Protein AF-0000000084683430 (afdb_homodimer)

Radius of gyration: 21.97 Å; Cα contacts (8 Å, |Δi|>4): 722; chains: 2; bounding box: 56×80×46 Å

Secondary structure (DSSP, 8-state):
--EEEEEE----SS-HHHHHHHHHHHHHHHTT-EEEEEEGGGS-HHHHHTT-TTSHHHHHHHHHHHH-SEEEEEEE-BTTB--HHHHHHHHHS-TTTTBT-EEEEEEEES-GGGTTHIIIIIHHHHHHT-BSEEPPPEEEEGGGTTTTHHHHHHHHHHHHHHHHHH------------/--EEEEEE----SS-HHHHHHHHHHHHHHHTT-EEEEEEGGGS-HHHHHTT-TTSHHHHHHHHHHHH-SEEEEEEE-BTTB--HHHHHHHHHS-TTTTBT-EEEEEEEES-GGGTTHIIIIIHHHHHHT-BSEEPPPEEEEGGGTTTTHHHHHHHHHHHHHHHHHH------------

Solvent-accessible surface area (backbone atoms only — not comparable to full-atom values): 18636 Å² total; per-residue (Å²): 126,59,32,32,33,36,37,25,18,42,56,51,92,84,36,70,35,47,52,55,46,48,51,45,44,51,54,44,36,75,71,64,36,48,66,46,80,43,57,57,63,77,45,57,39,58,42,40,56,54,48,37,60,84,43,67,66,46,33,48,53,51,49,53,54,64,70,29,46,26,36,36,44,24,18,33,52,43,56,62,21,66,28,16,57,35,38,23,56,56,63,52,44,61,70,55,62,31,54,75,17,34,35,35,46,34,35,26,29,88,51,79,89,43,63,56,23,51,68,57,45,48,42,57,33,50,56,58,14,42,41,64,42,73,44,80,67,48,68,38,46,63,92,40,47,77,79,38,43,65,59,49,50,52,54,44,49,54,42,49,52,52,43,61,71,64,56,68,68,79,68,74,72,68,75,75,82,126,126,59,33,30,34,37,37,25,17,39,55,52,92,84,36,69,35,45,51,55,46,48,52,45,42,51,54,44,37,75,73,64,35,49,66,46,78,43,56,56,64,77,44,57,40,57,42,40,55,53,47,36,60,82,42,67,65,47,33,50,55,51,47,51,56,66,69,29,45,26,36,36,44,24,20,34,52,43,56,62,20,67,29,17,58,36,38,22,55,58,61,52,44,62,70,54,62,31,54,74,15,34,36,35,45,35,36,25,30,88,51,79,90,42,63,56,23,50,68,59,45,47,42,57,32,49,57,58,13,42,41,64,42,73,44,81,67,45,68,38,46,62,92,41,48,78,81,39,44,66,58,49,50,50,54,44,49,55,44,49,52,51,43,62,71,65,54,68,71,78,69,73,74,67,75,76,80,129

pLDDT: mean 94.33, std 11.41, range [41.78, 98.94]

Foldseek 3Di:
DFEEEEEQQDLDPDDPQLVLSVLLQVLLVVVPYHYHYYYLNPADDVCLQVLPCVDPRLVVLQVSLQRGQEYEYTAEQDPLAGDPSSVSNVVSYPQQSQANYEYEYEYEYADPVSQCRCVVHVVVSNVRNPHPYYADYYYDHPVCNVVCSVVSSVSSVVSSVVSVVSDDPPPPPPPPDD/DFEEEEEQQDLDPDDPQLVLSVLLQVLLVVVPYHYHYYYLNPADDVCLQVLPCVDPRLVVLQVSLLRGQEYEYTAEQDPLAGDPSSVSNVVSYPQQSQANYEYEYEYEYADPVSQCRCVPHVVVSNVRNPHPYYADYYYDHPVCNVVCSVVSSVSSVVSSVVSVVSDDPPPPPPPDDD

Structure (mmCIF, N/CA/C/O backbone):
data_AF-0000000084683430-model_v1
#
loop_
_entity.id
_entity.type
_entity.pdbx_description
1 polymer 'NADPH-dependent FMN reductase'
#
loop_
_atom_site.group_PDB
_atom_site.id
_atom_site.type_symbol
_atom_site.label_atom_id
_atom_site.label_alt_id
_atom_site.label_comp_id
_atom_site.label_asym_id
_atom_site.label_entity_id
_atom_site.label_seq_id
_atom_site.pdbx_PDB_ins_code
_atom_site.Cartn_x
_atom_site.Cartn_y
_atom_site.Cartn_z
_atom_site.occupancy
_atom_site.B_iso_or_equiv
_atom_site.auth_seq_id
_atom_site.auth_comp_id
_atom_site.auth_asym_id
_atom_site.auth_atom_id
_atom_site.pdbx_PDB_model_num
ATOM 1 N N . MET A 1 1 ? -2.99 28.812 14.938 1 84.88 1 MET A N 1
ATOM 2 C CA . MET A 1 1 ? -1.852 28.328 14.164 1 84.88 1 MET A CA 1
ATOM 3 C C . MET A 1 1 ? -2.09 26.906 13.688 1 84.88 1 MET A C 1
ATOM 5 O O . MET A 1 1 ? -2.588 26.062 14.445 1 84.88 1 MET A O 1
ATOM 9 N N . PRO A 1 2 ? -1.767 26.594 12.477 1 90.5 2 PRO A N 1
ATOM 10 C CA . PRO A 1 2 ? -2.094 25.266 11.969 1 90.5 2 PRO A CA 1
ATOM 11 C C . PRO A 1 2 ? -1.25 24.172 12.609 1 90.5 2 PRO A C 1
ATOM 13 O O . PRO A 1 2 ? -0.082 24.391 12.938 1 90.5 2 PRO A O 1
ATOM 16 N N . THR A 1 3 ? -1.854 23.109 12.914 1 96.44 3 THR A N 1
ATOM 17 C CA . THR A 1 3 ? -1.175 21.922 13.398 1 96.44 3 THR A CA 1
ATOM 18 C C . THR A 1 3 ? -0.892 20.953 12.258 1 96.44 3 THR A C 1
ATOM 20 O O . THR A 1 3 ? -1.759 20.703 11.414 1 96.44 3 THR A O 1
ATOM 23 N N . ILE A 1 4 ? 0.388 20.516 12.234 1 98.62 4 ILE A N 1
ATOM 24 C CA . ILE A 1 4 ? 0.815 19.641 11.148 1 98.62 4 ILE A CA 1
ATOM 25 C C . ILE A 1 4 ? 1.303 18.312 11.719 1 98.62 4 ILE A C 1
ATOM 27 O O . ILE A 1 4 ? 2.066 18.281 12.688 1 98.62 4 ILE A O 1
ATOM 31 N N . LEU A 1 5 ? 0.768 17.234 11.203 1 98.88 5 LEU A N 1
ATOM 32 C CA . LEU A 1 5 ? 1.276 15.906 11.531 1 98.88 5 LEU A CA 1
ATOM 33 C C . LEU A 1 5 ? 2.209 15.391 10.445 1 98.88 5 LEU A C 1
ATOM 35 O O . LEU A 1 5 ? 1.822 15.32 9.273 1 98.88 5 LEU A O 1
ATOM 39 N N . ALA A 1 6 ? 3.486 15.156 10.805 1 98.94 6 ALA A N 1
ATOM 40 C CA . ALA A 1 6 ? 4.469 14.555 9.906 1 98.94 6 ALA A CA 1
ATOM 41 C C . ALA A 1 6 ? 4.574 13.047 10.133 1 98.94 6 ALA A C 1
ATOM 43 O O . ALA A 1 6 ? 5.059 12.609 11.18 1 98.94 6 ALA A O 1
ATOM 44 N N . VAL A 1 7 ? 4.195 12.273 9.117 1 98.94 7 VAL A N 1
ATOM 45 C CA . VAL A 1 7 ? 4.062 10.828 9.258 1 98.94 7 VAL A CA 1
ATOM 46 C C . VAL A 1 7 ? 5.18 10.133 8.477 1 98.94 7 VAL A C 1
ATOM 48 O O . VAL A 1 7 ? 5.309 10.312 7.266 1 98.94 7 VAL A O 1
ATOM 51 N N . SER A 1 8 ? 5.938 9.336 9.211 1 98.88 8 SER A N 1
ATOM 52 C CA . SER A 1 8 ? 6.969 8.516 8.586 1 98.88 8 SER A CA 1
ATOM 53 C C . SER A 1 8 ? 6.453 7.113 8.297 1 98.88 8 SER A C 1
ATOM 55 O O . SER A 1 8 ? 6.148 6.355 9.219 1 98.88 8 SER A O 1
ATOM 57 N N . GLY A 1 9 ? 6.434 6.723 7.008 1 98.75 9 GLY A N 1
ATOM 58 C CA . GLY A 1 9 ? 5.98 5.406 6.582 1 98.75 9 GLY A CA 1
ATOM 59 C C . GLY A 1 9 ? 7.121 4.434 6.344 1 98.75 9 GLY A C 1
ATOM 60 O O . GLY A 1 9 ? 6.965 3.461 5.605 1 98.75 9 GLY A O 1
ATOM 61 N N . SER A 1 10 ? 8.273 4.707 6.902 1 98.56 10 SER A N 1
ATOM 62 C CA . SER A 1 10 ? 9.414 3.805 6.766 1 98.56 10 SER A CA 1
ATOM 63 C C . SER A 1 10 ? 9.406 2.736 7.855 1 98.56 10 SER A C 1
ATOM 65 O O . SER A 1 10 ? 9.242 3.049 9.039 1 98.56 10 SER A O 1
ATOM 67 N N . PRO A 1 11 ? 9.633 1.488 7.484 1 97.81 11 PRO A N 1
ATOM 68 C CA . PRO A 1 11 ? 9.742 0.426 8.484 1 97.81 11 PRO A CA 1
ATOM 69 C C . PRO A 1 11 ? 11.117 0.375 9.148 1 97.81 11 PRO A C 1
ATOM 71 O O . PRO A 1 11 ? 11.305 -0.331 10.141 1 97.81 11 PRO A O 1
ATOM 74 N N . SER A 1 12 ? 12.039 1.081 8.664 1 96.12 12 SER A N 1
ATOM 75 C CA . SER A 1 12 ? 13.422 0.982 9.125 1 96.12 12 SER A CA 1
ATOM 76 C C . SER A 1 12 ? 13.664 1.88 10.336 1 96.12 12 SER A C 1
ATOM 78 O O . SER A 1 12 ? 13.281 3.049 10.336 1 96.12 12 SER A O 1
ATOM 80 N N . PRO A 1 13 ? 14.359 1.377 11.352 1 93.44 13 PRO A N 1
ATOM 81 C CA . PRO A 1 13 ? 14.703 2.238 12.484 1 93.44 13 PRO A CA 1
ATOM 82 C C . PRO A 1 13 ? 15.742 3.297 12.125 1 93.44 13 PRO A C 1
ATOM 84 O O . PRO A 1 13 ? 15.781 4.367 12.742 1 93.44 13 PRO A O 1
ATOM 87 N N . VAL A 1 14 ? 16.656 2.949 11.242 1 94.81 14 VAL A N 1
ATOM 88 C CA . VAL A 1 14 ? 17.578 3.916 10.664 1 94.81 14 VAL A CA 1
ATOM 89 C C . VAL A 1 14 ? 17.156 4.25 9.234 1 94.81 14 VAL A C 1
ATOM 91 O O . VAL A 1 14 ? 17.453 3.512 8.297 1 94.81 14 VAL A O 1
ATOM 94 N N . SER A 1 15 ? 16.453 5.316 9.141 1 96.75 15 SER A N 1
ATOM 95 C CA . SER A 1 15 ? 15.703 5.559 7.914 1 96.75 15 SER A CA 1
ATOM 96 C C . SER A 1 15 ? 16.031 6.922 7.316 1 96.75 15 SER A C 1
ATOM 98 O O . SER A 1 15 ? 15.914 7.945 7.988 1 96.75 15 SER A O 1
ATOM 100 N N . LEU A 1 16 ? 16.484 6.898 6.055 1 97.81 16 LEU A N 1
ATOM 101 C CA . LEU A 1 16 ? 16.625 8.141 5.301 1 97.81 16 LEU A CA 1
ATOM 102 C C . LEU A 1 16 ? 15.281 8.867 5.203 1 97.81 16 LEU A C 1
ATOM 104 O O . LEU A 1 16 ? 15.234 10.094 5.324 1 97.81 16 LEU A O 1
ATOM 108 N N . THR A 1 17 ? 14.211 8.156 5.012 1 98.5 17 THR A N 1
ATOM 109 C CA . THR A 1 17 ? 12.867 8.727 4.898 1 98.5 17 THR A CA 1
ATOM 110 C C . THR A 1 17 ? 12.5 9.508 6.16 1 98.5 17 THR A C 1
ATOM 112 O O . THR A 1 17 ? 12.008 10.633 6.078 1 98.5 17 THR A O 1
ATOM 115 N N . HIS A 1 18 ? 12.781 8.898 7.277 1 98.44 18 HIS A N 1
ATOM 116 C CA . HIS A 1 18 ? 12.5 9.578 8.539 1 98.44 18 HIS A CA 1
ATOM 117 C C . HIS A 1 18 ? 13.359 10.828 8.695 1 98.44 18 HIS A C 1
ATOM 119 O O . HIS A 1 18 ? 12.883 11.859 9.172 1 98.44 18 HIS A O 1
ATOM 125 N N . ARG A 1 19 ? 14.609 10.758 8.281 1 98.25 19 ARG A N 1
ATOM 126 C CA . ARG A 1 19 ? 15.5 11.906 8.367 1 98.25 19 ARG A CA 1
ATOM 127 C C . ARG A 1 19 ? 15.008 13.047 7.484 1 98.25 19 ARG A C 1
ATOM 129 O O . ARG A 1 19 ? 15.023 14.211 7.891 1 98.25 19 ARG A O 1
ATOM 136 N N . VAL A 1 20 ? 14.594 12.695 6.301 1 98.62 20 VAL A N 1
ATOM 137 C CA . VAL A 1 20 ? 14.078 13.68 5.355 1 98.62 20 VAL A CA 1
ATOM 138 C C . VAL A 1 20 ? 12.812 14.328 5.918 1 98.62 20 VAL A C 1
ATOM 140 O O . VAL A 1 20 ? 12.656 15.547 5.863 1 98.62 20 VAL A O 1
ATOM 143 N N . LEU A 1 21 ? 11.961 13.516 6.492 1 98.75 21 LEU A N 1
ATOM 144 C CA . LEU A 1 21 ? 10.727 14.016 7.105 1 98.75 21 LEU A CA 1
ATOM 145 C C . LEU A 1 21 ? 11.039 14.953 8.266 1 98.75 21 LEU A C 1
ATOM 147 O O . LEU A 1 21 ? 10.391 15.992 8.422 1 98.75 21 LEU A O 1
ATOM 151 N N . THR A 1 22 ? 11.992 14.594 9.086 1 98.38 22 THR A N 1
ATOM 152 C CA . THR A 1 22 ? 12.352 15.391 10.25 1 98.38 22 THR A CA 1
ATOM 153 C C . THR A 1 22 ? 12.891 16.75 9.836 1 98.38 22 THR A C 1
ATOM 155 O O . THR A 1 22 ? 12.594 17.766 10.461 1 98.38 22 THR A O 1
ATOM 158 N N . ARG A 1 23 ? 13.664 16.781 8.781 1 98.44 23 ARG A N 1
ATOM 159 C CA . ARG A 1 23 ? 14.133 18.047 8.25 1 98.44 23 ARG A CA 1
ATOM 160 C C . ARG A 1 23 ? 12.961 18.938 7.824 1 98.44 23 ARG A C 1
ATOM 162 O O . ARG A 1 23 ? 12.922 20.125 8.141 1 98.44 23 ARG A O 1
ATOM 169 N N . ALA A 1 24 ? 12.047 18.359 7.09 1 98.81 24 ALA A N 1
ATOM 170 C CA . ALA A 1 24 ? 10.859 19.094 6.672 1 98.81 24 ALA A CA 1
ATOM 171 C C . ALA A 1 24 ? 10.078 19.594 7.879 1 98.81 24 ALA A C 1
ATOM 173 O O . ALA A 1 24 ? 9.617 20.75 7.902 1 98.81 24 ALA A O 1
ATOM 174 N N . ALA A 1 25 ? 9.922 18.734 8.875 1 98.81 25 ALA A N 1
ATOM 175 C CA . ALA A 1 25 ? 9.203 19.094 10.094 1 98.81 25 ALA A CA 1
ATOM 176 C C . ALA A 1 25 ? 9.883 20.266 10.805 1 98.81 25 ALA A C 1
ATOM 178 O O . ALA A 1 25 ? 9.211 21.188 11.273 1 98.81 25 ALA A O 1
ATOM 179 N N . GLU A 1 26 ? 11.18 20.188 10.867 1 98.31 26 GLU A N 1
ATOM 180 C CA . GLU A 1 26 ? 11.938 21.266 11.492 1 98.31 26 GLU A CA 1
ATOM 181 C C . GLU A 1 26 ? 11.75 22.578 10.75 1 98.31 26 GLU A C 1
ATOM 183 O O . GLU A 1 26 ? 11.594 23.641 11.367 1 98.31 26 GLU A O 1
ATOM 188 N N . ARG A 1 27 ? 11.766 22.5 9.414 1 98.31 27 ARG A N 1
ATOM 189 C CA . ARG A 1 27 ? 11.547 23.688 8.594 1 98.31 27 ARG A CA 1
ATOM 190 C C . ARG A 1 27 ? 10.172 24.281 8.844 1 98.31 27 ARG A C 1
ATOM 192 O O . ARG A 1 27 ? 10.031 25.5 8.969 1 98.31 27 ARG A O 1
ATOM 199 N N . LEU A 1 28 ? 9.164 23.484 8.938 1 98.44 28 LEU A N 1
ATOM 200 C CA . LEU A 1 28 ? 7.797 23.938 9.211 1 98.44 28 LEU A CA 1
ATOM 201 C C . LEU A 1 28 ? 7.703 24.562 10.602 1 98.44 28 LEU A C 1
ATOM 203 O O . LEU A 1 28 ? 7.035 25.578 10.781 1 98.44 28 LEU A O 1
ATOM 207 N N . GLY A 1 29 ? 8.344 23.891 11.531 1 97.81 29 GLY A N 1
ATOM 208 C CA . GLY A 1 29 ? 8.398 24.469 12.867 1 97.81 29 GLY A CA 1
ATOM 209 C C . GLY A 1 29 ? 9.031 25.844 12.898 1 97.81 29 GLY A C 1
ATOM 210 O O . GLY A 1 29 ? 8.547 26.75 13.586 1 97.81 29 GLY A O 1
ATOM 211 N N . ALA A 1 30 ? 10.086 26.016 12.172 1 96.75 30 ALA A N 1
ATOM 212 C CA . ALA A 1 30 ? 10.789 27.297 12.102 1 96.75 30 ALA A CA 1
ATOM 213 C C . ALA A 1 30 ? 9.898 28.391 11.516 1 96.75 30 ALA A C 1
ATOM 215 O O . ALA A 1 30 ? 10.094 29.578 11.781 1 96.75 30 ALA A O 1
ATOM 216 N N . ARG A 1 31 ? 8.898 27.953 10.805 1 94.5 31 ARG A N 1
ATOM 217 C CA . ARG A 1 31 ? 7.945 28.875 10.195 1 94.5 31 ARG A CA 1
ATOM 218 C C . ARG A 1 31 ? 6.801 29.188 11.156 1 94.5 31 ARG A C 1
ATOM 220 O O . ARG A 1 31 ? 5.898 29.969 10.828 1 94.5 31 ARG A O 1
ATOM 227 N N . GLY A 1 32 ? 6.789 28.562 12.289 1 94.38 32 GLY A N 1
ATOM 228 C CA . GLY A 1 32 ? 5.82 28.891 13.32 1 94.38 32 GLY A CA 1
ATOM 229 C C . GLY A 1 32 ? 4.699 27.875 13.445 1 94.38 32 GLY A C 1
ATOM 230 O O . GLY A 1 32 ? 3.768 28.078 14.227 1 94.38 32 GLY A O 1
ATOM 231 N N . HIS A 1 33 ? 4.742 26.797 12.68 1 96.44 33 HIS A N 1
ATOM 232 C CA . HIS A 1 33 ? 3.705 25.781 12.766 1 96.44 33 HIS A CA 1
ATOM 233 C C . HIS A 1 33 ? 3.98 24.812 13.906 1 96.44 33 HIS A C 1
ATOM 235 O O . HIS A 1 33 ? 5.137 24.594 14.281 1 96.44 33 HIS A O 1
ATOM 241 N N . LEU A 1 34 ? 2.939 24.359 14.555 1 97.19 34 LEU A N 1
ATOM 242 C CA . LEU A 1 34 ? 3.055 23.234 15.477 1 97.19 34 LEU A CA 1
ATOM 243 C C . LEU A 1 34 ? 3.135 21.906 14.719 1 97.19 34 LEU A C 1
ATOM 245 O O . LEU A 1 34 ? 2.205 21.547 13.992 1 97.19 34 LEU A O 1
ATOM 249 N N . VAL A 1 35 ? 4.277 21.203 14.898 1 98.62 35 VAL A N 1
ATOM 250 C CA . VAL A 1 35 ? 4.492 19.984 14.117 1 98.62 35 VAL A CA 1
ATOM 251 C C . VAL A 1 35 ? 4.645 18.797 15.055 1 98.62 35 VAL A C 1
ATOM 253 O O . VAL A 1 35 ? 5.422 18.844 16.016 1 98.62 35 VAL A O 1
ATOM 256 N N . ASP A 1 36 ? 3.852 17.797 14.867 1 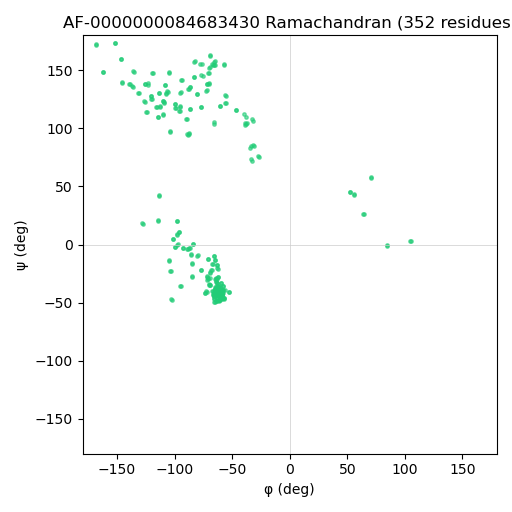98.5 36 ASP A N 1
ATOM 257 C CA . ASP A 1 36 ? 3.943 16.5 15.531 1 98.5 36 ASP A CA 1
ATOM 258 C C . ASP A 1 36 ? 4.477 15.43 14.578 1 98.5 36 ASP A C 1
ATOM 260 O O . ASP A 1 36 ? 4.023 15.328 13.438 1 98.5 36 ASP A O 1
ATOM 264 N N . VAL A 1 37 ? 5.469 14.656 15.031 1 98.69 37 VAL A N 1
ATOM 265 C CA . VAL A 1 37 ? 6.07 13.625 14.18 1 98.69 37 VAL A CA 1
ATOM 266 C C . VAL A 1 37 ? 5.625 12.242 14.656 1 98.69 37 VAL A C 1
ATOM 268 O O . VAL A 1 37 ? 5.695 11.938 15.844 1 98.69 37 VAL A O 1
ATOM 271 N N . LEU A 1 38 ? 5.164 11.453 13.75 1 98.75 38 LEU A N 1
ATOM 272 C CA . LEU A 1 38 ? 4.738 10.078 14.016 1 98.75 38 LEU A CA 1
ATOM 273 C C . LEU A 1 38 ? 5.48 9.102 13.109 1 98.75 38 LEU A C 1
ATOM 275 O O . LEU A 1 38 ? 5.363 9.164 11.883 1 98.75 38 LEU A O 1
ATOM 279 N N . ALA A 1 39 ? 6.27 8.297 13.734 1 98.69 39 ALA A N 1
ATOM 280 C CA . ALA A 1 39 ? 6.801 7.141 13.008 1 98.69 39 ALA A CA 1
ATOM 281 C C . ALA A 1 39 ? 5.844 5.957 13.094 1 98.69 39 ALA A C 1
ATOM 283 O O . ALA A 1 39 ? 5.656 5.375 14.164 1 98.69 39 ALA A O 1
ATOM 284 N N . VAL A 1 40 ? 5.309 5.523 11.961 1 98.62 40 VAL A N 1
ATOM 285 C CA . VAL A 1 40 ? 4.266 4.5 11.945 1 98.62 40 VAL A CA 1
ATOM 286 C C . VAL A 1 40 ? 4.828 3.186 12.477 1 98.62 40 VAL A C 1
ATOM 288 O O . VAL A 1 40 ? 4.109 2.406 13.109 1 98.62 40 VAL A O 1
ATOM 291 N N . ARG A 1 41 ? 6.141 2.996 12.273 1 98 41 ARG A N 1
ATOM 292 C CA . ARG A 1 41 ? 6.785 1.753 12.688 1 98 41 ARG A CA 1
ATOM 293 C C . ARG A 1 41 ? 6.715 1.569 14.195 1 98 41 ARG A C 1
ATOM 295 O O . ARG A 1 41 ? 6.953 0.473 14.711 1 98 41 ARG A O 1
ATOM 302 N N . THR A 1 42 ? 6.434 2.635 14.977 1 98 42 THR A N 1
ATOM 303 C CA . THR A 1 42 ? 6.41 2.564 16.438 1 98 42 THR A CA 1
ATOM 304 C C . THR A 1 42 ? 5.043 2.096 16.922 1 98 42 THR A C 1
ATOM 306 O O . THR A 1 42 ? 4.871 1.825 18.125 1 98 42 THR A O 1
ATOM 309 N N . LEU A 1 43 ? 4.062 1.99 16.078 1 98.31 43 LEU A N 1
ATOM 310 C CA . LEU A 1 43 ? 2.727 1.54 16.469 1 98.31 43 LEU A CA 1
ATOM 311 C C . LEU A 1 43 ? 2.695 0.027 16.641 1 98.31 43 LEU A C 1
ATOM 313 O O . LEU A 1 43 ? 3.508 -0.69 16.062 1 98.31 43 LEU A O 1
ATOM 317 N N . PRO A 1 44 ? 1.729 -0.446 17.469 1 98.06 44 PRO A N 1
ATOM 318 C CA . PRO A 1 44 ? 1.576 -1.899 17.578 1 98.06 44 PRO A CA 1
ATOM 319 C C . PRO A 1 44 ? 1.23 -2.547 16.234 1 98.06 44 PRO A C 1
ATOM 321 O O . PRO A 1 44 ? 0.168 -2.275 15.664 1 98.06 44 PRO A O 1
ATOM 324 N N . ALA A 1 45 ? 2.104 -3.424 15.812 1 98.12 45 ALA A N 1
ATOM 325 C CA . ALA A 1 45 ? 2.088 -3.908 14.43 1 98.12 45 ALA A CA 1
ATOM 326 C C . ALA A 1 45 ? 0.816 -4.703 14.148 1 98.12 45 ALA A C 1
ATOM 328 O O . ALA A 1 45 ? 0.156 -4.484 13.125 1 98.12 45 ALA A O 1
ATOM 329 N N . ALA A 1 46 ? 0.486 -5.66 15.031 1 97.5 46 ALA A N 1
ATOM 330 C CA . ALA A 1 46 ? -0.67 -6.523 14.805 1 97.5 46 ALA A CA 1
ATOM 331 C C . ALA A 1 46 ? -1.96 -5.711 14.75 1 97.5 46 ALA A C 1
ATOM 333 O O . ALA A 1 46 ? -2.791 -5.906 13.859 1 97.5 46 ALA A O 1
ATOM 334 N N . GLU A 1 47 ? -2.076 -4.777 15.664 1 97.81 47 GLU A N 1
ATOM 335 C CA . GLU A 1 47 ? -3.27 -3.939 15.734 1 97.81 47 GLU A CA 1
ATOM 336 C C . GLU A 1 47 ? -3.344 -2.98 14.547 1 97.81 47 GLU A C 1
ATOM 338 O O . GLU A 1 47 ? -4.43 -2.697 14.039 1 97.81 47 GLU A O 1
ATOM 343 N N . LEU A 1 48 ? -2.211 -2.521 14.117 1 98.19 48 LEU A N 1
ATOM 344 C CA . LEU A 1 48 ? -2.156 -1.653 12.945 1 98.19 48 LEU A CA 1
ATOM 345 C C . LEU A 1 48 ? -2.643 -2.387 11.695 1 98.19 48 LEU A C 1
ATOM 347 O O . LEU A 1 48 ? -3.527 -1.9 10.992 1 98.19 48 LEU A O 1
ATOM 351 N N . LEU A 1 49 ? -2.148 -3.592 11.453 1 97.38 49 LEU A N 1
ATOM 352 C CA . LEU A 1 49 ? -2.475 -4.352 10.258 1 97.38 49 LEU A CA 1
ATOM 353 C C . LEU A 1 49 ? -3.928 -4.812 10.281 1 97.38 49 LEU A C 1
ATOM 355 O O . LEU A 1 49 ? -4.562 -4.945 9.234 1 97.38 49 LEU A O 1
ATOM 359 N N . ALA A 1 50 ? -4.461 -4.914 11.477 1 94.88 50 ALA A N 1
ATOM 360 C CA . ALA A 1 50 ? -5.852 -5.344 11.625 1 94.88 50 ALA A CA 1
ATOM 361 C C . ALA A 1 50 ? -6.793 -4.141 11.664 1 94.88 50 ALA A C 1
ATOM 363 O O . ALA A 1 50 ? -8.016 -4.305 11.766 1 94.88 50 ALA A O 1
ATOM 364 N N . ALA A 1 51 ? -6.207 -2.961 11.617 1 93 51 ALA A N 1
ATOM 365 C CA . ALA A 1 51 ? -6.965 -1.72 11.766 1 93 51 ALA A CA 1
ATOM 366 C C . ALA A 1 51 ? -7.824 -1.748 13.023 1 93 51 ALA A C 1
ATOM 368 O O . ALA A 1 51 ? -9.008 -1.416 12.977 1 93 51 ALA A O 1
ATOM 369 N N . ASP A 1 52 ? -7.234 -2.18 14.102 1 94.19 52 ASP A N 1
ATOM 370 C CA . ASP A 1 52 ? -7.93 -2.301 15.375 1 94.19 52 ASP A CA 1
ATOM 371 C C . ASP A 1 52 ? -7.855 -0.997 16.172 1 94.19 52 ASP A C 1
ATOM 373 O O . ASP A 1 52 ? -6.953 -0.817 17 1 94.19 52 ASP A O 1
ATOM 377 N N . THR A 1 53 ? -8.859 -0.187 16.031 1 93.06 53 THR A N 1
ATOM 378 C CA . THR A 1 53 ? -8.852 1.128 16.656 1 93.06 53 THR A CA 1
ATOM 379 C C . THR A 1 53 ? -9.312 1.034 18.109 1 93.06 53 THR A C 1
ATOM 381 O O . THR A 1 53 ? -9.414 2.049 18.812 1 93.06 53 THR A O 1
ATOM 384 N N . SER A 1 54 ? -9.617 -0.119 18.562 1 94.94 54 SER A N 1
ATOM 385 C CA . SER A 1 54 ? -9.914 -0.286 19.984 1 94.94 54 SER A CA 1
ATOM 386 C C . SER A 1 54 ? -8.633 -0.298 20.812 1 94.94 54 SER A C 1
ATOM 388 O O . SER A 1 54 ? -8.68 -0.056 22.031 1 94.94 54 SER A O 1
ATOM 390 N N . HIS A 1 55 ? -7.547 -0.594 20.234 1 97.06 55 HIS A N 1
ATOM 391 C CA . HIS A 1 55 ? -6.266 -0.537 20.922 1 97.06 55 HIS A CA 1
ATOM 392 C C . HIS A 1 55 ? -5.828 0.905 21.156 1 97.06 55 HIS A C 1
ATOM 394 O O . HIS A 1 55 ? -5.84 1.719 20.219 1 97.06 55 HIS A O 1
ATOM 400 N N . PRO A 1 56 ? -5.391 1.308 22.328 1 97.12 56 PRO A N 1
ATOM 401 C CA . PRO A 1 56 ? -5.102 2.703 22.656 1 97.12 56 PRO A CA 1
ATOM 402 C C . PRO A 1 56 ? -4.016 3.311 21.781 1 97.12 56 PRO A C 1
ATOM 404 O O . PRO A 1 56 ? -4.105 4.48 21.391 1 97.12 56 PRO A O 1
ATOM 407 N N . GLY A 1 57 ? -2.928 2.549 21.484 1 97.25 57 GLY A N 1
ATOM 408 C CA . GLY A 1 57 ? -1.856 3.059 20.641 1 97.25 57 GLY A CA 1
ATOM 409 C C . GLY A 1 57 ? -2.311 3.4 19.234 1 97.25 57 GLY A C 1
ATOM 410 O O . GLY A 1 57 ? -1.932 4.438 18.688 1 97.25 57 GLY A O 1
ATOM 411 N N . VAL A 1 58 ? -3.094 2.582 18.641 1 97.44 58 VAL A N 1
ATOM 412 C CA . VAL A 1 58 ? -3.611 2.787 17.297 1 97.44 58 VAL A CA 1
ATOM 413 C C . VAL A 1 58 ? -4.668 3.889 17.297 1 97.44 58 VAL A C 1
ATOM 415 O O . VAL A 1 58 ? -4.684 4.75 16.422 1 97.44 58 VAL A O 1
ATOM 418 N N . ALA A 1 59 ? -5.469 3.863 18.312 1 97.62 59 ALA A N 1
ATOM 419 C CA . ALA A 1 59 ? -6.48 4.906 18.484 1 97.62 59 ALA A CA 1
ATOM 420 C C . ALA A 1 59 ? -5.832 6.281 18.609 1 97.62 59 ALA A C 1
ATOM 422 O O . ALA A 1 59 ? -6.301 7.254 18.016 1 97.62 59 ALA A O 1
ATOM 423 N N . ALA A 1 60 ? -4.781 6.359 19.375 1 98 60 ALA A N 1
ATOM 424 C CA . ALA A 1 60 ? -4.066 7.621 19.562 1 98 60 ALA A CA 1
ATOM 425 C C . ALA A 1 60 ? -3.48 8.117 18.25 1 98 60 ALA A C 1
ATOM 427 O O . ALA A 1 60 ? -3.52 9.32 17.953 1 98 60 ALA A O 1
ATOM 428 N N . ALA A 1 61 ? -2.945 7.207 17.5 1 98.25 61 ALA A N 1
ATOM 429 C CA . ALA A 1 61 ? -2.377 7.57 16.203 1 98.25 61 ALA A CA 1
ATOM 430 C C . ALA A 1 61 ? -3.455 8.109 15.266 1 98.25 61 ALA A C 1
ATOM 432 O O . ALA A 1 61 ? -3.227 9.078 14.539 1 98.25 61 ALA A O 1
ATOM 433 N N . ALA A 1 62 ? -4.613 7.473 15.273 1 98.12 62 ALA A N 1
ATOM 434 C CA . ALA A 1 62 ? -5.738 7.941 14.461 1 98.12 62 ALA A CA 1
ATOM 435 C C . ALA A 1 62 ? -6.215 9.312 14.93 1 98.12 62 ALA A C 1
ATOM 437 O O . ALA A 1 62 ? -6.559 10.172 14.109 1 98.12 62 ALA A O 1
ATOM 438 N N . ARG A 1 63 ? -6.219 9.547 16.188 1 97.94 63 ARG A N 1
ATOM 439 C CA . ARG A 1 63 ? -6.645 10.828 16.766 1 97.94 63 ARG A CA 1
ATOM 440 C C . ARG A 1 63 ? -5.684 11.945 16.375 1 97.94 63 ARG A C 1
ATOM 442 O O . ARG A 1 63 ? -6.113 13.047 16.031 1 97.94 63 ARG A O 1
ATOM 449 N N . ARG A 1 64 ? -4.395 11.641 16.438 1 98.12 64 ARG A N 1
ATOM 450 C CA . ARG A 1 64 ? -3.404 12.625 16.031 1 98.12 64 ARG A CA 1
ATOM 451 C C . ARG A 1 64 ? -3.637 13.062 14.578 1 98.12 64 ARG A C 1
ATOM 453 O O . ARG A 1 64 ? -3.521 14.25 14.258 1 98.12 64 ARG A O 1
ATOM 460 N N . PHE A 1 65 ? -3.988 12.141 13.758 1 98.69 65 PHE A N 1
ATOM 461 C CA . PHE A 1 65 ? -4.281 12.445 12.359 1 98.69 65 PHE A CA 1
ATOM 462 C C . PHE A 1 65 ? -5.52 13.328 12.242 1 98.69 65 PHE A C 1
ATOM 464 O O . PHE A 1 65 ? -5.52 14.312 11.508 1 98.69 65 PHE A O 1
ATOM 471 N N . ALA A 1 66 ? -6.523 12.992 12.984 1 98.06 66 ALA A N 1
ATOM 472 C CA . ALA A 1 66 ? -7.793 13.719 12.938 1 98.06 66 ALA A CA 1
ATOM 473 C C . ALA A 1 66 ? -7.613 15.164 13.391 1 98.06 66 ALA A C 1
ATOM 475 O O . ALA A 1 66 ? -8.242 16.078 12.852 1 98.06 66 ALA A O 1
ATOM 476 N N . GLU A 1 67 ? -6.746 15.391 14.289 1 97.06 67 GLU A N 1
ATOM 477 C CA . GLU A 1 67 ? -6.598 16.703 14.93 1 97.06 67 GLU A CA 1
ATOM 478 C C . GLU A 1 67 ? -5.707 17.625 14.102 1 97.06 67 GLU A C 1
ATOM 480 O O . GLU A 1 67 ? -5.695 18.828 14.32 1 97.06 67 GLU A O 1
ATOM 485 N N . ALA A 1 68 ? -4.965 17.062 13.195 1 98.06 68 ALA A N 1
ATOM 486 C CA . ALA A 1 68 ? -4.047 17.859 12.383 1 98.06 68 ALA A CA 1
ATOM 487 C C . ALA A 1 68 ? -4.797 18.641 11.312 1 98.06 68 ALA A C 1
ATOM 489 O O . ALA A 1 68 ? -5.789 18.156 10.766 1 98.06 68 ALA A O 1
ATOM 490 N N . ASP A 1 69 ? -4.316 19.859 11 1 97.25 69 ASP A N 1
ATOM 491 C CA . ASP A 1 69 ? -4.863 20.672 9.922 1 97.25 69 ASP A CA 1
ATOM 492 C C . ASP A 1 69 ? -4.23 20.297 8.578 1 97.25 69 ASP A C 1
ATOM 494 O O . ASP A 1 69 ? -4.812 20.547 7.523 1 97.25 69 ASP A O 1
ATOM 498 N N . ALA A 1 70 ? -3.045 19.812 8.641 1 98.69 70 ALA A N 1
ATOM 499 C CA . ALA A 1 70 ? -2.271 19.391 7.477 1 98.69 70 ALA A CA 1
ATOM 500 C C . ALA A 1 70 ? -1.374 18.203 7.824 1 98.69 70 ALA A C 1
ATOM 502 O O . ALA A 1 70 ? -1.104 17.938 9 1 98.69 70 ALA A O 1
ATOM 503 N N . VAL A 1 71 ? -0.985 17.5 6.738 1 98.88 71 VAL A N 1
ATOM 504 C CA . VAL A 1 71 ? -0.154 16.328 7.004 1 98.88 71 VAL A CA 1
ATOM 505 C C . VAL A 1 71 ? 0.961 16.234 5.965 1 98.88 71 VAL A C 1
ATOM 507 O O . VAL A 1 71 ? 0.758 16.578 4.797 1 98.88 71 VAL A O 1
ATOM 510 N N . VAL A 1 72 ? 2.164 15.898 6.422 1 98.94 72 VAL A N 1
ATOM 511 C CA . VAL A 1 72 ? 3.264 15.445 5.574 1 98.94 72 VAL A CA 1
ATOM 512 C C . VAL A 1 72 ? 3.361 13.922 5.629 1 98.94 72 VAL A C 1
ATOM 514 O O . VAL A 1 72 ? 3.465 13.336 6.707 1 98.94 72 VAL A O 1
ATOM 517 N N . LEU A 1 73 ? 3.236 13.281 4.488 1 98.94 73 LEU A N 1
ATOM 518 C CA . LEU A 1 73 ? 3.334 11.828 4.402 1 98.94 73 LEU A CA 1
ATOM 519 C C . LEU A 1 73 ? 4.617 11.414 3.691 1 98.94 73 LEU A C 1
ATOM 521 O O . LEU A 1 73 ? 4.773 11.656 2.492 1 98.94 73 LEU A O 1
AT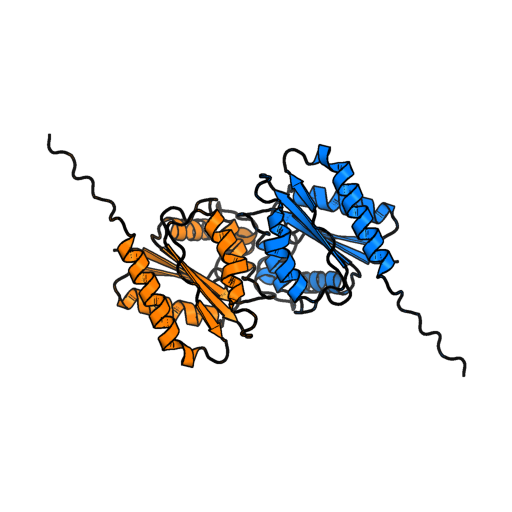OM 525 N N . ALA A 1 74 ? 5.516 10.812 4.441 1 98.94 74 ALA A N 1
ATOM 526 C CA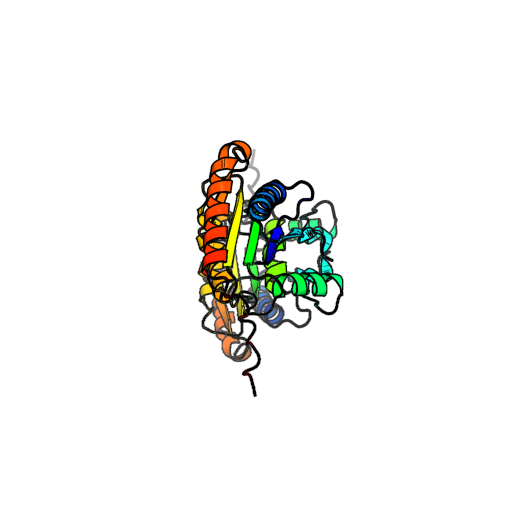 . ALA A 1 74 ? 6.801 10.398 3.881 1 98.94 74 ALA A CA 1
ATOM 527 C C . ALA A 1 74 ? 6.883 8.883 3.746 1 98.94 74 ALA A C 1
ATOM 529 O O . ALA A 1 74 ? 6.473 8.148 4.652 1 98.94 74 ALA A O 1
ATOM 530 N N . THR A 1 75 ? 7.402 8.422 2.643 1 98.88 75 THR A N 1
ATOM 531 C CA . THR A 1 75 ? 7.508 6.992 2.381 1 98.88 75 THR A CA 1
ATOM 532 C C . THR A 1 75 ? 8.773 6.676 1.592 1 98.88 75 THR A C 1
ATOM 534 O O . THR A 1 75 ? 9.172 7.441 0.707 1 98.88 75 THR A O 1
ATOM 537 N N . PRO A 1 76 ? 9.461 5.562 1.956 1 98.38 76 PRO A N 1
ATOM 538 C CA . PRO A 1 76 ? 10.383 5.031 0.95 1 98.38 76 PRO A CA 1
ATOM 539 C C . PRO A 1 76 ? 9.664 4.477 -0.277 1 98.38 76 PRO A C 1
ATOM 541 O O . PRO A 1 76 ? 8.477 4.156 -0.206 1 98.38 76 PRO A O 1
ATOM 544 N N . VAL A 1 77 ? 10.383 4.473 -1.405 1 98.25 77 VAL A N 1
ATOM 545 C CA . VAL A 1 77 ? 9.852 3.799 -2.582 1 98.25 77 VAL A CA 1
ATOM 546 C C . VAL A 1 77 ? 10.289 2.336 -2.586 1 98.25 77 VAL A C 1
ATOM 548 O O . VAL A 1 77 ? 11.484 2.043 -2.717 1 98.25 77 VAL A O 1
ATOM 551 N N . TYR A 1 78 ? 9.383 1.426 -2.334 1 97.25 78 TYR A N 1
ATOM 552 C CA . TYR A 1 78 ? 9.555 -0.019 -2.432 1 97.25 78 TYR A CA 1
ATOM 553 C C . TYR A 1 78 ? 8.758 -0.585 -3.602 1 97.25 78 TYR A C 1
ATOM 555 O O . TYR A 1 78 ? 7.551 -0.37 -3.697 1 97.25 78 TYR A O 1
ATOM 563 N N . LYS A 1 79 ? 9.492 -1.27 -4.492 1 97 79 LYS A N 1
ATOM 564 C CA . LYS A 1 79 ? 8.844 -1.848 -5.664 1 97 79 LYS A CA 1
ATOM 565 C C . LYS A 1 79 ? 8.086 -0.784 -6.457 1 97 79 LYS A C 1
ATOM 567 O O . LYS A 1 79 ? 6.922 -0.972 -6.805 1 97 79 LYS A O 1
ATOM 572 N N . ALA A 1 80 ? 8.719 0.344 -6.617 1 96.94 80 ALA A N 1
ATOM 573 C CA . ALA A 1 80 ? 8.211 1.449 -7.426 1 96.94 80 ALA A CA 1
ATOM 574 C C . ALA A 1 80 ? 6.914 2.004 -6.836 1 96.94 80 ALA A C 1
ATOM 576 O O . ALA A 1 80 ? 6.109 2.607 -7.551 1 96.94 80 ALA A O 1
ATOM 577 N N . GLY A 1 81 ? 6.711 1.868 -5.562 1 97.81 81 GLY A N 1
ATOM 578 C CA . GLY A 1 81 ? 5.504 2.352 -4.906 1 97.81 81 GLY A CA 1
ATOM 579 C C . GLY A 1 81 ? 5.727 2.719 -3.451 1 97.81 81 GLY A C 1
ATOM 580 O O . GLY A 1 81 ? 6.809 2.498 -2.906 1 97.81 81 GLY A O 1
ATOM 581 N N . TYR A 1 82 ? 4.664 3.311 -2.844 1 98.56 82 TYR A N 1
ATOM 582 C CA . TYR A 1 82 ? 4.707 3.641 -1.423 1 98.56 82 TYR A CA 1
ATOM 583 C C . TYR A 1 82 ? 4.781 2.379 -0.572 1 98.56 82 TYR A C 1
ATOM 585 O O . TYR A 1 82 ? 4.445 1.288 -1.037 1 98.56 82 TYR A O 1
ATOM 593 N N . SER A 1 83 ? 5.285 2.555 0.635 1 98.62 83 SER A N 1
ATOM 594 C CA . SER A 1 83 ? 5.492 1.406 1.509 1 98.62 83 SER A CA 1
ATOM 595 C C . SER A 1 83 ? 4.168 0.827 1.989 1 98.62 83 SER A C 1
ATOM 597 O O . SER A 1 83 ? 3.193 1.561 2.172 1 98.62 83 SER A O 1
ATOM 599 N N . GLY A 1 84 ? 4.18 -0.469 2.176 1 98.62 84 GLY A N 1
ATOM 600 C CA . GLY A 1 84 ? 3.037 -1.124 2.795 1 98.62 84 GLY A CA 1
ATOM 601 C C . GLY A 1 84 ? 2.715 -0.583 4.176 1 98.62 84 GLY A C 1
ATOM 602 O O . GLY A 1 84 ? 1.546 -0.488 4.551 1 98.62 84 GLY A O 1
ATOM 603 N N . LEU A 1 85 ? 3.723 -0.224 4.918 1 98.69 85 LEU A N 1
ATOM 604 C CA . LEU A 1 85 ? 3.531 0.309 6.262 1 98.69 85 LEU A CA 1
ATOM 605 C C . LEU A 1 85 ? 2.719 1.6 6.223 1 98.69 85 LEU A C 1
ATOM 607 O O . LEU A 1 85 ? 1.766 1.76 6.988 1 98.69 85 LEU A O 1
ATOM 611 N N . LEU A 1 86 ? 3.115 2.506 5.316 1 98.81 86 LEU A N 1
ATOM 612 C CA . LEU A 1 86 ? 2.35 3.744 5.207 1 98.81 86 LEU A CA 1
ATOM 613 C C . LEU A 1 86 ? 0.897 3.453 4.844 1 98.81 86 LEU A C 1
ATOM 615 O O . LEU A 1 86 ? -0.021 4.016 5.445 1 98.81 86 LEU A O 1
ATOM 619 N N . LYS A 1 87 ? 0.739 2.562 3.854 1 98.75 87 LYS A N 1
ATOM 620 C CA . LYS A 1 87 ? -0.614 2.258 3.398 1 98.75 87 LYS A CA 1
ATOM 621 C C . LYS A 1 87 ? -1.43 1.594 4.504 1 98.75 87 LYS A C 1
ATOM 623 O O . LYS A 1 87 ? -2.637 1.818 4.613 1 98.75 87 LYS A O 1
ATOM 628 N N . ALA A 1 88 ? -0.825 0.74 5.32 1 98.56 88 ALA A N 1
ATOM 629 C CA . ALA A 1 88 ? -1.523 0.125 6.445 1 98.56 88 ALA A CA 1
ATOM 630 C C . ALA A 1 88 ? -2.061 1.185 7.402 1 98.56 88 ALA A C 1
ATOM 632 O O . ALA A 1 88 ? -3.16 1.042 7.941 1 98.56 88 ALA A O 1
ATOM 633 N N . TYR A 1 89 ? -1.284 2.227 7.613 1 98.81 89 TYR A N 1
ATOM 634 C CA . TYR A 1 89 ? -1.729 3.332 8.453 1 98.81 89 TYR A CA 1
ATOM 635 C C . TYR A 1 89 ? -2.912 4.059 7.824 1 98.81 89 TYR A C 1
ATOM 637 O O . TYR A 1 89 ? -3.902 4.348 8.5 1 98.81 89 TYR A O 1
ATOM 645 N N . LEU A 1 90 ? -2.816 4.355 6.539 1 98.69 90 LEU A N 1
ATOM 646 C CA . LEU A 1 90 ? -3.906 5.031 5.844 1 98.69 90 LEU A CA 1
ATOM 647 C C . LEU A 1 90 ? -5.164 4.172 5.84 1 98.69 90 LEU A C 1
ATOM 649 O O . LEU A 1 90 ? -6.277 4.695 5.945 1 98.69 90 LEU A O 1
ATOM 653 N N . ASP A 1 91 ? -5.008 2.854 5.73 1 98.06 91 ASP A N 1
ATOM 654 C CA . ASP A 1 91 ? -6.141 1.93 5.707 1 98.06 91 ASP A CA 1
ATOM 655 C C . ASP A 1 91 ? -6.926 1.992 7.016 1 98.06 91 ASP A C 1
ATOM 657 O O . ASP A 1 91 ? -8.133 1.746 7.031 1 98.06 91 ASP A O 1
ATOM 661 N N . LEU A 1 92 ? -6.262 2.33 8.078 1 96.38 92 LEU A N 1
ATOM 662 C CA . LEU A 1 92 ? -6.844 2.391 9.414 1 96.38 92 LEU A CA 1
ATOM 663 C C . LEU A 1 92 ? -7.789 3.582 9.539 1 96.38 92 LEU A C 1
ATOM 665 O O . LEU A 1 92 ? -8.703 3.568 10.367 1 96.38 92 LEU A O 1
ATOM 669 N N . LEU A 1 93 ? -7.582 4.609 8.805 1 98 93 LEU A N 1
ATOM 670 C CA . LEU A 1 93 ? -8.242 5.898 8.984 1 98 93 LEU A CA 1
ATOM 671 C C . LEU A 1 93 ? -9.625 5.898 8.336 1 98 93 LEU A C 1
ATOM 673 O O . LEU A 1 93 ? -9.891 5.094 7.438 1 98 93 LEU A O 1
ATOM 677 N N . PRO A 1 94 ? -10.516 6.789 8.781 1 97.38 94 PRO A N 1
ATOM 678 C CA . PRO A 1 94 ? -11.805 6.934 8.094 1 97.38 94 PRO A CA 1
ATOM 679 C C . PRO A 1 94 ? -11.648 7.281 6.613 1 97.38 94 PRO A C 1
ATOM 681 O O . PRO A 1 94 ? -10.641 7.871 6.219 1 97.38 94 PRO A O 1
ATOM 684 N N . GLN A 1 95 ? -12.586 6.961 5.824 1 97.12 95 GLN A N 1
ATOM 685 C CA . GLN A 1 95 ? -12.547 7.109 4.371 1 97.12 95 GLN A CA 1
ATOM 686 C C . GLN A 1 95 ? -12.164 8.531 3.971 1 97.12 95 GLN A C 1
ATOM 688 O O . GLN A 1 95 ? -11.375 8.727 3.047 1 97.12 95 GLN A O 1
ATOM 693 N N . PHE A 1 96 ? -12.719 9.539 4.691 1 98.38 96 PHE A N 1
ATOM 694 C CA . PHE A 1 96 ? -12.477 10.922 4.305 1 98.38 96 PHE A CA 1
ATOM 695 C C . PHE A 1 96 ? -11.656 11.641 5.363 1 98.38 96 PHE A C 1
ATOM 697 O O . PHE A 1 96 ? -11.945 12.789 5.711 1 98.38 96 PHE A O 1
ATOM 704 N N . ALA A 1 97 ? -10.625 10.945 5.871 1 98.62 97 ALA A N 1
ATOM 705 C CA . ALA A 1 97 ? -9.797 11.453 6.957 1 98.62 97 ALA A CA 1
ATOM 706 C C . ALA A 1 97 ? -9.016 12.688 6.52 1 98.62 97 ALA A C 1
ATOM 708 O O . ALA A 1 97 ? -8.5 13.43 7.355 1 98.62 97 ALA A O 1
ATOM 709 N N . LEU A 1 98 ? -8.938 12.992 5.203 1 98.75 98 LEU A N 1
ATOM 710 C CA . LEU A 1 98 ? -8.141 14.117 4.723 1 98.75 98 LEU A CA 1
ATOM 711 C C . LEU A 1 98 ? -9.031 15.32 4.406 1 98.75 98 LEU A C 1
ATOM 713 O O . LEU A 1 98 ? -8.547 16.344 3.926 1 98.75 98 LEU A O 1
ATOM 717 N N . ASP A 1 99 ? -10.328 15.156 4.707 1 98.19 99 ASP A N 1
ATOM 718 C CA . ASP A 1 99 ? -11.25 16.266 4.445 1 98.19 99 ASP A CA 1
ATOM 719 C C . ASP A 1 99 ? -10.797 17.531 5.156 1 98.19 99 ASP A C 1
ATOM 721 O O . ASP A 1 99 ? -10.57 17.531 6.367 1 98.19 99 ASP A O 1
ATOM 725 N N . GLY A 1 100 ? -10.586 18.562 4.391 1 96.69 100 GLY A N 1
ATOM 726 C CA . GLY A 1 100 ? -10.188 19.859 4.922 1 96.69 100 GLY A CA 1
ATOM 727 C C . GLY A 1 100 ? -8.688 19.969 5.141 1 96.69 100 GLY A C 1
ATOM 728 O O . GLY A 1 100 ? -8.188 21.047 5.5 1 96.69 100 GLY A O 1
ATOM 729 N N . LYS A 1 101 ? -7.961 18.906 4.844 1 98.12 101 LYS A N 1
ATOM 730 C CA . LYS A 1 101 ? -6.535 18.922 5.16 1 98.12 101 LYS A CA 1
ATOM 731 C C . LYS A 1 101 ? -5.695 19.125 3.902 1 98.12 101 LYS A C 1
ATOM 733 O O . LYS A 1 101 ? -6.07 18.688 2.818 1 98.12 101 LYS A O 1
ATOM 738 N N . VAL A 1 102 ? -4.57 19.797 4.082 1 98.5 102 VAL A N 1
ATOM 739 C CA . VAL A 1 102 ? -3.543 19.891 3.047 1 98.5 102 VAL A CA 1
ATOM 740 C C . VAL A 1 102 ? -2.5 18.797 3.248 1 98.5 102 VAL A C 1
ATOM 742 O O . VAL A 1 102 ? -2.127 18.484 4.383 1 98.5 102 VAL A O 1
ATOM 745 N N . VAL A 1 103 ? -2.039 18.234 2.129 1 98.88 103 VAL A N 1
ATOM 746 C CA . VAL A 1 103 ? -1.122 17.094 2.23 1 98.88 103 VAL A CA 1
ATOM 747 C C . VAL A 1 103 ? 0.15 17.391 1.438 1 98.88 103 VAL A C 1
ATOM 749 O O . VAL A 1 103 ? 0.088 17.906 0.323 1 98.88 103 VAL A O 1
ATOM 752 N N . LEU A 1 104 ? 1.296 17.047 1.996 1 98.88 104 LEU A N 1
ATOM 753 C CA . LEU A 1 104 ? 2.564 17 1.277 1 98.88 104 LEU A CA 1
ATOM 754 C C . LEU A 1 104 ? 3.084 15.57 1.188 1 98.88 104 LEU A C 1
ATOM 756 O O . LEU A 1 104 ? 3.514 14.992 2.191 1 98.88 104 LEU A O 1
ATOM 760 N N . PRO A 1 105 ? 3.053 14.992 -0.011 1 98.88 105 PRO A N 1
ATOM 761 C CA . PRO A 1 105 ? 3.701 13.688 -0.185 1 98.88 105 PRO A CA 1
ATOM 762 C C . PRO A 1 105 ? 5.211 13.797 -0.371 1 98.88 105 PRO A C 1
ATOM 764 O O . PRO A 1 105 ? 5.68 14.625 -1.16 1 98.88 105 PRO A O 1
ATOM 767 N N . LEU A 1 106 ? 5.969 13.023 0.408 1 98.69 106 LEU A N 1
ATOM 768 C CA . LEU A 1 106 ? 7.422 12.93 0.323 1 98.69 106 LEU A CA 1
ATOM 769 C C . LEU A 1 106 ? 7.863 11.492 0.1 1 98.69 106 LEU A C 1
ATOM 771 O O . LEU A 1 106 ? 7.312 10.57 0.707 1 98.69 106 LEU A O 1
ATOM 775 N N . ALA A 1 107 ? 8.828 11.32 -0.789 1 98.62 107 ALA A N 1
ATOM 776 C CA . ALA A 1 107 ? 9.359 9.977 -0.989 1 98.62 107 ALA A CA 1
ATOM 777 C C . ALA A 1 107 ? 10.883 9.992 -1.051 1 98.62 107 ALA A C 1
ATOM 779 O O . ALA A 1 107 ? 11.484 11.008 -1.405 1 98.62 107 ALA A O 1
ATOM 780 N N . THR A 1 108 ? 11.438 8.922 -0.597 1 98.25 108 THR A N 1
ATOM 781 C CA . THR A 1 108 ? 12.852 8.633 -0.809 1 98.25 108 THR A CA 1
ATOM 782 C C . THR A 1 108 ? 13.031 7.344 -1.598 1 98.25 108 THR A C 1
ATOM 784 O O . THR A 1 108 ? 12.195 6.438 -1.518 1 98.25 108 THR A O 1
ATOM 787 N N . GLY A 1 109 ? 14.055 7.289 -2.387 1 96.94 109 GLY A N 1
ATOM 788 C CA . GLY A 1 109 ? 14.336 6.086 -3.158 1 96.94 109 GLY A CA 1
ATOM 789 C C . GLY A 1 109 ? 15.711 6.094 -3.793 1 96.94 109 GLY A C 1
ATOM 790 O O . GLY A 1 109 ? 16.406 7.109 -3.762 1 96.94 109 GLY A O 1
ATOM 791 N N . GLY A 1 110 ? 16.062 4.98 -4.348 1 94.5 110 GLY A N 1
ATOM 792 C CA . GLY A 1 110 ? 17.406 4.82 -4.871 1 94.5 110 GLY A CA 1
ATOM 793 C C . GLY A 1 110 ? 17.5 5.02 -6.371 1 94.5 110 GLY A C 1
ATOM 794 O O . GLY A 1 110 ? 18.578 4.934 -6.957 1 94.5 110 GLY A O 1
ATOM 795 N N . SER A 1 111 ? 16.375 5.266 -7.012 1 94 111 SER A N 1
ATOM 796 C CA . SER A 1 111 ? 16.375 5.406 -8.461 1 94 111 SER A CA 1
ATOM 797 C C . SER A 1 111 ? 15.5 6.578 -8.906 1 94 111 SER A C 1
ATOM 799 O O . SER A 1 111 ? 14.359 6.715 -8.453 1 94 111 SER A O 1
ATOM 801 N N . LEU A 1 112 ? 16 7.379 -9.859 1 91.25 112 LEU A N 1
ATOM 802 C CA . LEU A 1 112 ? 15.242 8.5 -10.422 1 91.25 112 LEU A CA 1
ATOM 803 C C . LEU A 1 112 ? 14.109 7.996 -11.305 1 91.25 112 LEU A C 1
ATOM 805 O O . LEU A 1 112 ? 13.195 8.758 -11.633 1 91.25 112 LEU A O 1
ATOM 809 N N . ALA A 1 113 ? 14.156 6.73 -11.609 1 91 113 ALA A N 1
ATOM 810 C CA . ALA A 1 113 ? 13.078 6.145 -12.406 1 91 113 ALA A CA 1
ATOM 811 C C . ALA A 1 113 ? 11.758 6.148 -11.641 1 91 113 ALA A C 1
ATOM 813 O O . ALA A 1 113 ? 10.695 5.965 -12.234 1 91 113 ALA A O 1
ATOM 814 N N . HIS A 1 114 ? 11.844 6.461 -10.383 1 92.56 114 HIS A N 1
ATOM 815 C CA . HIS A 1 114 ? 10.656 6.324 -9.547 1 92.56 114 HIS A CA 1
ATOM 816 C C . HIS A 1 114 ? 10.18 7.684 -9.047 1 92.56 114 HIS A C 1
ATOM 818 O O . HIS A 1 114 ? 9.391 7.762 -8.102 1 92.56 114 HIS A O 1
ATOM 824 N N . VAL A 1 115 ? 10.562 8.766 -9.727 1 92.19 115 VAL A N 1
ATOM 825 C CA . VAL A 1 115 ? 10.258 10.117 -9.273 1 92.19 115 VAL A CA 1
ATOM 826 C C . VAL A 1 115 ? 8.742 10.328 -9.266 1 92.19 115 VAL A C 1
ATOM 828 O O . VAL A 1 115 ? 8.211 11.031 -8.406 1 92.19 115 VAL A O 1
ATOM 831 N N . LEU A 1 116 ? 8.023 9.617 -10.148 1 92.75 116 LEU A N 1
ATOM 832 C CA . LEU A 1 116 ? 6.594 9.844 -10.281 1 92.75 116 LEU A CA 1
ATOM 833 C C . LEU A 1 116 ? 5.797 8.812 -9.492 1 92.75 116 LEU A C 1
ATOM 835 O O . LEU A 1 116 ? 4.57 8.75 -9.602 1 92.75 116 LEU A O 1
ATOM 839 N N . ALA A 1 117 ? 6.469 8.008 -8.68 1 93.38 117 ALA A N 1
ATOM 840 C CA . ALA A 1 117 ? 5.809 6.945 -7.922 1 93.38 117 ALA A CA 1
ATOM 841 C C . ALA A 1 117 ? 4.742 7.52 -6.988 1 93.38 117 ALA A C 1
ATOM 843 O O . ALA A 1 117 ? 3.689 6.91 -6.793 1 93.38 117 ALA A O 1
ATOM 844 N N . LEU A 1 118 ? 4.945 8.688 -6.473 1 95.94 118 LEU A N 1
ATOM 845 C CA . LEU A 1 118 ? 3.965 9.312 -5.594 1 95.94 118 LEU A CA 1
ATOM 846 C C . LEU A 1 118 ? 2.762 9.805 -6.387 1 95.94 118 LEU A C 1
ATOM 848 O O . LEU A 1 118 ? 1.615 9.602 -5.977 1 95.94 118 LEU A O 1
ATOM 852 N N . ASP A 1 119 ? 2.984 10.383 -7.508 1 95.38 119 ASP A N 1
ATOM 853 C CA . ASP A 1 119 ? 1.923 11.008 -8.289 1 95.38 119 ASP A CA 1
ATOM 854 C C . ASP A 1 119 ? 1 9.961 -8.906 1 95.38 119 ASP A C 1
ATOM 856 O O . ASP A 1 119 ? -0.215 10.164 -8.977 1 95.38 119 ASP A O 1
ATOM 860 N N . TYR A 1 120 ? 1.579 8.852 -9.164 1 93.56 120 TYR A N 1
ATOM 861 C CA . TYR A 1 120 ? 0.769 7.848 -9.844 1 93.56 120 TYR A CA 1
ATOM 862 C C . TYR A 1 120 ? 0.329 6.758 -8.867 1 93.56 120 TYR A C 1
ATOM 864 O O . TYR A 1 120 ? -0.667 6.07 -9.102 1 93.56 120 TYR A O 1
ATOM 872 N N . GLY A 1 121 ? 1.045 6.652 -7.863 1 96.12 121 GLY A N 1
ATOM 873 C CA . GLY A 1 121 ? 0.752 5.574 -6.93 1 96.12 121 GLY A CA 1
ATOM 874 C C . GLY A 1 121 ? 0.025 6.051 -5.684 1 96.12 121 GLY A C 1
ATOM 875 O O . GLY A 1 121 ? -1.043 5.531 -5.348 1 96.12 121 GLY A O 1
ATOM 876 N N . LEU A 1 122 ? 0.489 7.086 -5.109 1 98.06 122 LEU A N 1
ATOM 877 C CA . LEU A 1 122 ? -0.022 7.5 -3.807 1 98.06 122 LEU A CA 1
ATOM 878 C C . LEU A 1 122 ? -1.12 8.547 -3.961 1 98.06 122 LEU A C 1
ATOM 880 O O . LEU A 1 122 ? -2.121 8.516 -3.24 1 98.06 122 LEU A O 1
ATOM 884 N N . ARG A 1 123 ? -1.032 9.43 -4.906 1 98.06 123 ARG A N 1
ATOM 885 C CA . ARG A 1 123 ? -1.947 10.562 -5.047 1 98.06 123 ARG A CA 1
ATOM 886 C C . ARG A 1 123 ? -3.383 10.078 -5.234 1 98.06 123 ARG A C 1
ATOM 888 O O . ARG A 1 123 ? -4.305 10.594 -4.594 1 98.06 123 ARG A O 1
ATOM 895 N N . PRO A 1 124 ? -3.633 9.023 -6.039 1 96.94 124 PRO A N 1
ATOM 896 C CA . PRO A 1 124 ? -5.02 8.562 -6.164 1 96.94 124 PRO A CA 1
ATOM 897 C C . PRO A 1 124 ? -5.602 8.078 -4.84 1 96.94 124 PRO A C 1
ATOM 899 O O . PRO A 1 124 ? -6.785 8.289 -4.566 1 96.94 124 PRO A O 1
ATOM 902 N N . VAL A 1 125 ? -4.82 7.453 -4.027 1 98.38 125 VAL A N 1
ATOM 903 C CA . VAL A 1 125 ? -5.262 7.027 -2.703 1 98.38 125 VAL A CA 1
ATOM 904 C C . VAL A 1 125 ? -5.641 8.25 -1.867 1 98.38 125 VAL A C 1
ATOM 906 O O . VAL A 1 125 ? -6.73 8.297 -1.293 1 98.38 125 VAL A O 1
ATOM 909 N N . LEU A 1 126 ? -4.746 9.258 -1.872 1 98.75 126 LEU A N 1
ATOM 910 C CA . LEU A 1 126 ? -4.988 10.461 -1.09 1 98.75 126 LEU A CA 1
ATOM 911 C C . LEU A 1 126 ? -6.242 11.188 -1.578 1 98.75 126 LEU A C 1
ATOM 913 O O . LEU A 1 126 ? -7.051 11.648 -0.771 1 98.75 126 LEU A O 1
ATOM 917 N N . MET A 1 127 ? -6.398 11.234 -2.893 1 98 127 MET A N 1
ATOM 918 C CA . MET A 1 127 ? -7.551 11.93 -3.463 1 98 127 MET A CA 1
ATOM 919 C C . MET A 1 127 ? -8.852 11.242 -3.068 1 98 127 MET A C 1
ATOM 921 O O . MET A 1 127 ? -9.875 11.906 -2.879 1 98 127 MET A O 1
ATOM 925 N N . SER A 1 128 ? -8.797 9.945 -2.918 1 97.62 128 SER A N 1
ATOM 926 C CA . SER A 1 128 ? -9.992 9.211 -2.51 1 97.62 128 SER A CA 1
ATOM 927 C C . SER A 1 128 ? -10.398 9.57 -1.085 1 97.62 128 SER A C 1
ATOM 929 O O . SER A 1 128 ? -11.539 9.328 -0.68 1 97.62 128 SER A O 1
ATOM 931 N N . MET A 1 129 ? -9.516 10.18 -0.302 1 98.5 129 MET A N 1
ATOM 932 C CA . MET A 1 129 ? -9.766 10.516 1.098 1 98.5 129 MET A CA 1
ATOM 933 C C . MET A 1 129 ? -10.203 11.969 1.24 1 98.5 129 MET A C 1
ATOM 935 O O . MET A 1 129 ? -10.328 12.477 2.355 1 98.5 129 MET A O 1
ATOM 939 N N . LYS A 1 130 ? -10.289 12.688 0.133 1 98.38 130 LYS A N 1
ATOM 940 C CA . LYS A 1 130 ? -10.922 13.992 -0.04 1 98.38 130 LYS A CA 1
ATOM 941 C C . LYS A 1 130 ? -10.117 15.086 0.655 1 98.38 130 LYS A C 1
ATOM 943 O O . LYS A 1 130 ? -10.664 15.867 1.437 1 98.38 130 LYS A O 1
ATOM 948 N N . PRO A 1 131 ? -8.906 15.266 0.317 1 98.62 131 PRO A N 1
ATOM 949 C CA . PRO A 1 131 ? -8.109 16.359 0.869 1 98.62 131 PRO A CA 1
ATOM 950 C C . PRO A 1 131 ? -8.562 17.734 0.354 1 98.62 131 PRO A C 1
ATOM 952 O O . PRO A 1 131 ? -9.203 17.812 -0.698 1 98.62 131 PRO A O 1
ATOM 955 N N . ALA A 1 132 ? -8.336 18.75 1.165 1 98.12 132 ALA A N 1
ATOM 956 C CA . ALA A 1 132 ? -8.539 20.094 0.657 1 98.12 132 ALA A CA 1
ATOM 957 C C . ALA A 1 132 ? -7.586 20.406 -0.495 1 98.12 132 ALA A C 1
ATOM 959 O O . ALA A 1 132 ? -7.969 21.047 -1.47 1 98.12 132 ALA A O 1
ATOM 960 N N . ALA A 1 133 ? -6.371 19.953 -0.388 1 98.5 133 ALA A N 1
ATOM 961 C CA . ALA A 1 133 ? -5.348 20.109 -1.416 1 98.5 133 ALA A CA 1
ATOM 962 C C . ALA A 1 133 ? -4.199 19.125 -1.206 1 98.5 133 ALA A C 1
ATOM 964 O O . ALA A 1 133 ? -3.902 18.734 -0.072 1 98.5 133 ALA A O 1
ATOM 965 N N . VAL A 1 134 ? -3.619 18.719 -2.311 1 98.56 134 VAL A N 1
ATOM 966 C CA . VAL A 1 134 ? -2.377 17.953 -2.283 1 98.56 134 VAL A CA 1
ATOM 967 C C . VAL A 1 134 ? -1.261 18.766 -2.945 1 98.56 134 VAL A C 1
ATOM 969 O O . VAL A 1 134 ? -1.345 19.094 -4.129 1 98.56 134 VAL A O 1
ATOM 972 N N . ALA A 1 135 ? -0.274 19.047 -2.15 1 98.38 135 ALA A N 1
ATOM 973 C CA . ALA A 1 135 ? 0.869 19.797 -2.674 1 98.38 135 ALA A CA 1
ATOM 974 C C . ALA A 1 135 ? 1.67 18.938 -3.658 1 98.38 135 ALA A C 1
ATOM 976 O O . ALA A 1 135 ? 1.503 17.719 -3.717 1 98.38 135 ALA A O 1
ATOM 977 N N . GLU A 1 136 ? 2.498 19.609 -4.453 1 97.56 136 GLU A N 1
ATOM 978 C CA . GLU A 1 136 ? 3.408 18.891 -5.336 1 97.56 136 GLU A CA 1
ATOM 979 C C . GLU A 1 136 ? 4.293 17.922 -4.551 1 97.56 136 GLU A C 1
ATOM 981 O O . GLU A 1 136 ? 4.91 18.312 -3.557 1 97.56 136 GLU A O 1
ATOM 986 N N . SER A 1 137 ? 4.297 16.719 -5.012 1 97.88 137 SER A N 1
ATOM 987 C CA . SER A 1 137 ? 5.117 15.711 -4.348 1 97.88 137 SER A CA 1
ATOM 988 C C . SER A 1 137 ? 6.602 16.031 -4.484 1 97.88 137 SER A C 1
ATOM 990 O O . SER A 1 137 ? 7.008 16.75 -5.398 1 97.88 137 SER A O 1
ATOM 992 N N . PHE A 1 138 ? 7.367 15.562 -3.566 1 98.25 138 PHE A N 1
ATOM 993 C CA . PHE A 1 138 ? 8.805 15.773 -3.613 1 98.25 138 PHE A CA 1
ATOM 994 C C . PHE A 1 138 ? 9.547 14.461 -3.387 1 98.25 138 PHE A C 1
ATOM 996 O O . PHE A 1 138 ? 9.227 13.711 -2.461 1 98.25 138 PHE A O 1
ATOM 1003 N N . PHE A 1 139 ? 10.484 14.195 -4.266 1 98.44 139 PHE A N 1
ATOM 1004 C CA . PHE A 1 139 ? 11.281 12.977 -4.238 1 98.44 139 PHE A CA 1
ATOM 1005 C C . PHE A 1 139 ? 12.734 13.281 -3.926 1 98.44 139 PHE A C 1
ATOM 1007 O O . PHE A 1 139 ? 13.336 14.156 -4.547 1 98.44 139 PHE A O 1
ATOM 1014 N N . VAL A 1 140 ? 13.258 12.523 -2.939 1 98.19 140 VAL A N 1
ATOM 1015 C CA . VAL A 1 140 ? 14.664 12.656 -2.57 1 98.19 140 VAL A CA 1
ATOM 1016 C C . VAL A 1 140 ? 15.414 11.383 -2.945 1 98.19 140 VAL A C 1
ATOM 1018 O O . VAL A 1 140 ? 15.102 10.297 -2.441 1 98.19 140 VAL A O 1
ATOM 1021 N N . HIS A 1 141 ? 16.375 11.602 -3.811 1 97.31 141 HIS A N 1
ATOM 1022 C CA . HIS A 1 141 ? 17.25 10.477 -4.145 1 97.31 141 HIS A CA 1
ATOM 1023 C C . HIS A 1 141 ? 18.172 10.141 -2.986 1 97.31 141 HIS A C 1
ATOM 1025 O O . HIS A 1 141 ? 18.797 11.031 -2.402 1 97.31 141 HIS A O 1
ATOM 1031 N N . ALA A 1 142 ? 18.344 8.844 -2.727 1 95.56 142 ALA A N 1
ATOM 1032 C CA . ALA A 1 142 ? 19.047 8.367 -1.54 1 95.56 142 ALA A CA 1
ATOM 1033 C C . ALA A 1 142 ? 20.484 8.859 -1.522 1 95.56 142 ALA A C 1
ATOM 1035 O O . ALA A 1 142 ? 21.016 9.211 -0.465 1 95.56 142 ALA A O 1
ATOM 1036 N N . GLU A 1 143 ? 21.141 8.953 -2.607 1 94.94 143 GLU A N 1
ATOM 1037 C CA . GLU A 1 143 ? 22.547 9.32 -2.684 1 94.94 143 GLU A CA 1
ATOM 1038 C C . GLU A 1 143 ? 22.734 10.836 -2.748 1 94.94 143 GLU A C 1
ATOM 1040 O O . GLU A 1 143 ? 23.859 11.336 -2.721 1 94.94 143 GLU A O 1
ATOM 1045 N N . ARG A 1 144 ? 21.625 11.555 -2.779 1 94.5 144 ARG A N 1
ATOM 1046 C CA . ARG A 1 144 ? 21.734 12.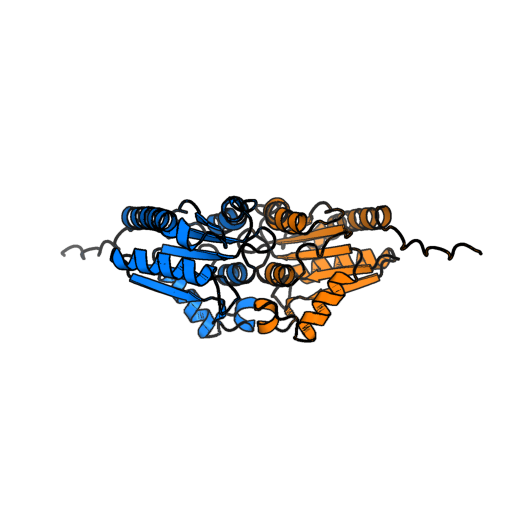992 -2.955 1 94.5 144 ARG A CA 1
ATOM 1047 C C . ARG A 1 144 ? 20.953 13.734 -1.875 1 94.5 144 ARG A C 1
ATOM 1049 O O . ARG A 1 144 ? 20.578 14.898 -2.059 1 94.5 144 ARG A O 1
ATOM 1056 N N . ALA A 1 145 ? 20.641 13.109 -0.836 1 95.31 145 ALA A N 1
ATOM 1057 C CA . ALA A 1 145 ? 19.766 13.672 0.189 1 95.31 145 ALA A CA 1
ATOM 1058 C C . ALA A 1 145 ? 20.328 14.977 0.734 1 95.31 145 ALA A C 1
ATOM 1060 O O . ALA A 1 145 ? 19.594 15.961 0.876 1 95.31 145 ALA A O 1
ATOM 1061 N N . GLU A 1 146 ? 21.609 15.016 1.043 1 93.5 146 GLU A N 1
ATOM 1062 C CA . GLU A 1 146 ? 22.219 16.234 1.575 1 93.5 146 GLU A CA 1
ATOM 1063 C C . GLU A 1 146 ? 22.203 17.344 0.541 1 93.5 146 GLU A C 1
ATOM 1065 O O . GLU A 1 146 ? 21.906 18.5 0.865 1 93.5 146 GLU A O 1
ATOM 1070 N N . ALA A 1 147 ? 22.5 17 -0.662 1 95.5 147 ALA A N 1
ATOM 1071 C CA . ALA A 1 147 ? 22.562 17.969 -1.745 1 95.5 147 ALA A CA 1
ATOM 1072 C C . ALA A 1 147 ? 21.188 18.531 -2.08 1 95.5 147 ALA A C 1
ATOM 1074 O O . ALA A 1 147 ? 21.062 19.641 -2.607 1 95.5 147 ALA A O 1
ATOM 1075 N N . MET A 1 148 ? 20.156 17.797 -1.711 1 94.75 148 MET A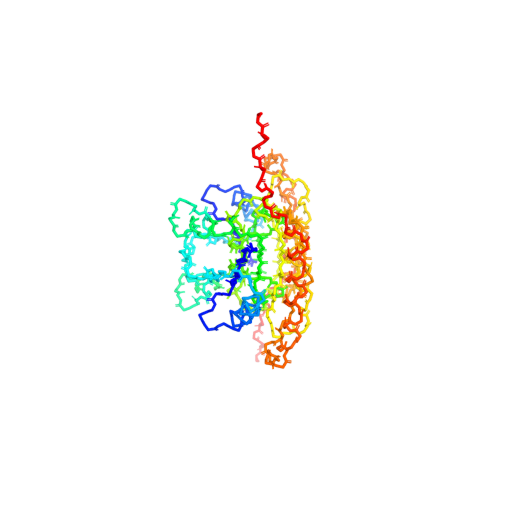 N 1
ATOM 1076 C CA . MET A 1 148 ? 18.797 18.188 -2.078 1 94.75 148 MET A CA 1
ATOM 1077 C C . MET A 1 148 ? 18.125 18.953 -0.942 1 94.75 148 MET A C 1
ATOM 1079 O O . MET A 1 148 ? 16.938 19.25 -1.003 1 94.75 148 MET A O 1
ATOM 1083 N N . GLY A 1 149 ? 18.922 19.312 0.022 1 96.31 149 GLY A N 1
ATOM 1084 C CA . GLY A 1 149 ? 18.391 19.984 1.195 1 96.31 149 GLY A CA 1
ATOM 1085 C C . GLY A 1 149 ? 17.641 21.266 0.862 1 96.31 149 GLY A C 1
ATOM 1086 O O . GLY A 1 149 ? 16.516 21.469 1.321 1 96.31 149 GLY A O 1
ATOM 1087 N N . ASP A 1 150 ? 18.188 22.078 0.043 1 96.69 150 ASP A N 1
ATOM 1088 C CA . ASP A 1 150 ? 17.578 23.359 -0.318 1 96.69 150 ASP A CA 1
ATOM 1089 C C . ASP A 1 150 ? 16.297 23.141 -1.112 1 96.69 150 ASP A C 1
ATOM 1091 O O . ASP A 1 150 ? 15.312 23.875 -0.931 1 96.69 150 ASP A O 1
ATOM 1095 N N . LEU A 1 151 ? 16.344 22.188 -1.977 1 97.62 151 LEU A N 1
ATOM 1096 C CA . LEU A 1 151 ? 15.148 21.891 -2.76 1 97.62 151 LEU A CA 1
ATOM 1097 C C . LEU A 1 151 ? 14.023 21.375 -1.86 1 97.62 151 LEU A C 1
ATOM 1099 O O . LEU A 1 151 ? 12.867 21.75 -2.045 1 97.62 151 LEU A O 1
ATOM 1103 N N . LEU A 1 152 ? 14.375 20.547 -0.926 1 98.19 152 LEU A N 1
ATOM 1104 C CA . LEU A 1 152 ? 13.398 20.078 0.045 1 98.19 152 LEU A CA 1
ATOM 1105 C C . LEU A 1 152 ? 12.836 21.234 0.86 1 98.19 152 LEU A C 1
ATOM 1107 O O . LEU A 1 152 ? 11.625 21.297 1.087 1 98.19 152 LEU A O 1
ATOM 1111 N N . ASP A 1 153 ? 13.703 22.109 1.281 1 98.25 153 ASP A N 1
ATOM 1112 C CA . ASP A 1 153 ? 13.25 23.281 2.033 1 98.25 153 ASP A CA 1
ATOM 1113 C C . ASP A 1 153 ? 12.258 24.109 1.22 1 98.25 153 ASP A C 1
ATOM 1115 O O . ASP A 1 153 ? 11.242 24.562 1.745 1 98.25 153 ASP A O 1
ATOM 1119 N N . SER A 1 154 ? 12.578 24.281 -0.023 1 98.25 154 SER A N 1
ATOM 1120 C CA . SER A 1 154 ? 11.695 25.047 -0.902 1 98.25 154 SER A CA 1
ATOM 1121 C C . SER A 1 154 ? 10.336 24.359 -1.052 1 98.25 154 SER A C 1
ATOM 1123 O O . SER A 1 154 ? 9.297 25.031 -0.993 1 98.25 154 SER A O 1
ATOM 1125 N N . ALA A 1 155 ? 10.344 23.062 -1.265 1 98.25 155 ALA A N 1
ATOM 1126 C CA . ALA A 1 155 ? 9.102 22.312 -1.356 1 98.25 155 ALA A CA 1
ATOM 1127 C C . ALA A 1 155 ? 8.289 22.422 -0.068 1 98.25 155 ALA A C 1
ATOM 1129 O O . ALA A 1 155 ? 7.066 22.578 -0.106 1 98.25 155 ALA A O 1
ATOM 1130 N N . THR A 1 156 ? 8.961 22.359 1.034 1 98.69 156 THR A N 1
ATOM 1131 C CA . THR A 1 156 ? 8.336 22.469 2.346 1 98.69 156 THR A CA 1
ATOM 1132 C C . THR A 1 156 ? 7.711 23.844 2.537 1 98.69 156 THR A C 1
ATOM 1134 O O . THR A 1 156 ? 6.602 23.969 3.059 1 98.69 156 THR A O 1
ATOM 1137 N N . ASP A 1 157 ? 8.398 24.875 2.092 1 98.44 157 ASP A N 1
ATOM 1138 C CA . ASP A 1 157 ? 7.883 26.234 2.184 1 98.44 157 ASP A CA 1
ATOM 1139 C C . ASP A 1 157 ? 6.617 26.406 1.347 1 98.44 157 ASP A C 1
ATOM 1141 O O . ASP A 1 157 ? 5.66 27.047 1.781 1 98.44 157 ASP A O 1
ATOM 1145 N N . ARG A 1 158 ? 6.617 25.844 0.176 1 98.25 158 ARG A N 1
ATOM 1146 C CA . ARG A 1 158 ? 5.434 25.906 -0.674 1 98.25 158 ARG A CA 1
ATOM 1147 C C . ARG A 1 158 ? 4.246 25.219 -0.019 1 98.25 158 ARG A C 1
ATOM 1149 O O . ARG A 1 158 ? 3.117 25.703 -0.086 1 98.25 158 ARG A O 1
ATOM 1156 N N . PHE A 1 159 ? 4.512 24.109 0.547 1 98.62 159 PHE A N 1
ATOM 1157 C CA . PHE A 1 159 ? 3.484 23.406 1.307 1 98.62 159 PHE A CA 1
ATOM 1158 C C . PHE A 1 159 ? 2.961 24.266 2.443 1 98.62 159 PHE A C 1
ATOM 1160 O O . PHE A 1 159 ? 1.748 24.375 2.637 1 98.62 159 PHE A O 1
ATOM 1167 N N . ALA A 1 160 ? 3.84 24.891 3.201 1 97.88 160 ALA A N 1
ATOM 1168 C CA . ALA A 1 160 ? 3.447 25.75 4.312 1 97.88 160 ALA A CA 1
ATOM 1169 C C . ALA A 1 160 ? 2.572 26.906 3.83 1 97.88 160 ALA A C 1
ATOM 1171 O O . ALA A 1 160 ? 1.576 27.25 4.473 1 97.88 160 ALA A O 1
ATOM 1172 N N . GLU A 1 161 ? 2.963 27.484 2.76 1 96.94 161 GLU A N 1
ATOM 1173 C CA . GLU A 1 161 ? 2.188 28.578 2.189 1 96.94 161 GLU A CA 1
ATOM 1174 C C . GLU A 1 161 ? 0.776 28.125 1.823 1 96.94 161 GLU A C 1
ATOM 1176 O O . GLU A 1 161 ? -0.19 28.859 2.029 1 96.94 161 GLU A O 1
ATOM 1181 N N . LEU A 1 162 ? 0.701 26.938 1.277 1 97.44 162 LEU A N 1
ATOM 1182 C CA . LEU A 1 162 ? -0.598 26.375 0.929 1 97.44 162 LEU A CA 1
ATOM 1183 C C . LEU A 1 162 ? -1.439 26.125 2.178 1 97.44 162 LEU A C 1
ATOM 1185 O O . LEU A 1 162 ? -2.635 26.438 2.193 1 97.44 162 LEU A O 1
ATOM 1189 N N . VAL A 1 163 ? -0.826 25.609 3.193 1 97.56 163 VAL A N 1
ATOM 1190 C CA . VAL A 1 163 ? -1.497 25.375 4.469 1 97.56 163 VAL A CA 1
ATOM 1191 C C . VAL A 1 163 ? -2.025 26.688 5.027 1 97.56 163 VAL A C 1
ATOM 1193 O O . VAL A 1 163 ? -3.182 26.766 5.449 1 97.56 163 VAL A O 1
ATOM 1196 N N . GLU A 1 164 ? -1.23 27.734 5.02 1 95.19 164 GLU A N 1
ATOM 1197 C CA . GLU A 1 164 ? -1.605 29.031 5.543 1 95.19 164 GLU A CA 1
ATOM 1198 C C . GLU A 1 164 ? -2.742 29.656 4.73 1 95.19 164 GLU A C 1
ATOM 1200 O O . GLU A 1 164 ? -3.648 30.266 5.293 1 95.19 164 GLU A O 1
ATOM 1205 N N . ALA A 1 165 ? -2.684 29.422 3.461 1 94.56 165 ALA A N 1
ATOM 1206 C CA . ALA A 1 165 ? -3.688 30 2.57 1 94.56 165 ALA A CA 1
ATOM 1207 C C . ALA A 1 165 ? -5.047 29.328 2.779 1 94.56 165 ALA A C 1
ATOM 1209 O O . ALA A 1 165 ? -6.086 29.984 2.65 1 94.56 165 ALA A O 1
ATOM 1210 N N . LEU A 1 166 ? -5.035 28.109 3.178 1 93.62 166 LEU A N 1
ATOM 1211 C CA . LEU A 1 166 ? -6.285 27.344 3.234 1 93.62 166 LEU A CA 1
ATOM 1212 C C . LEU A 1 166 ? -6.762 27.203 4.676 1 93.62 166 LEU A C 1
ATOM 1214 O O . LEU A 1 166 ? -7.879 26.75 4.918 1 93.62 166 LEU A O 1
ATOM 1218 N N . HIS A 1 167 ? -5.809 27.531 5.469 1 86.06 167 HIS A N 1
ATOM 1219 C CA . HIS A 1 167 ? -6.18 27.406 6.871 1 86.06 167 HIS A CA 1
ATOM 1220 C C . HIS A 1 167 ? -7.27 28.406 7.246 1 86.06 167 HIS A C 1
ATOM 1222 O O . HIS A 1 167 ? -7.121 29.609 7.016 1 86.06 167 HIS A O 1
ATOM 1228 N N . ARG A 1 168 ? -8.523 28.031 7.402 1 69.94 168 ARG A N 1
ATOM 1229 C CA . ARG A 1 168 ? -9.633 28.844 7.887 1 69.94 168 ARG A CA 1
ATOM 1230 C C . ARG A 1 168 ? -9.727 28.797 9.406 1 69.94 168 ARG A C 1
ATOM 1232 O O . ARG A 1 168 ? -10.016 27.734 9.984 1 69.94 168 ARG A O 1
ATOM 1239 N N . PRO A 1 169 ? -9.078 29.875 9.977 1 59.81 169 PRO A N 1
ATOM 1240 C CA . PRO A 1 169 ? -9.188 29.859 11.438 1 59.81 169 PRO A CA 1
ATOM 1241 C C . PRO A 1 169 ? -10.609 29.594 11.93 1 59.81 169 PRO A C 1
ATOM 1243 O O . PRO A 1 169 ? -11.57 29.906 11.234 1 59.81 169 PRO A O 1
ATOM 1246 N N . ALA A 1 170 ? -10.836 28.453 12.625 1 52.59 170 ALA A N 1
ATOM 1247 C CA . ALA A 1 170 ? -12.141 28.391 13.273 1 52.59 170 ALA A CA 1
ATOM 1248 C C . ALA A 1 170 ? -12.656 29.797 13.609 1 52.59 170 ALA A C 1
ATOM 1250 O O . ALA A 1 170 ? -12.008 30.547 14.344 1 52.59 170 ALA A O 1
ATOM 1251 N N . ARG A 1 171 ? -13.133 30.516 12.664 1 45.69 171 ARG A N 1
ATOM 1252 C CA . ARG A 1 171 ? -13.828 31.75 13.047 1 45.69 171 ARG A CA 1
ATOM 1253 C C . ARG A 1 171 ? -14.516 31.578 14.398 1 45.69 171 ARG A C 1
ATOM 1255 O O . ARG A 1 171 ? -15.391 30.734 14.562 1 45.69 171 ARG A O 1
ATOM 1262 N N . ARG A 1 172 ? -13.781 31.797 15.43 1 44.59 172 ARG A N 1
ATOM 1263 C CA . ARG A 1 172 ? -14.469 32 16.703 1 44.59 172 ARG A CA 1
ATOM 1264 C C . ARG A 1 172 ? -15.805 32.719 16.5 1 44.59 172 ARG A C 1
ATOM 1266 O O . ARG A 1 172 ? -15.852 33.844 16.016 1 44.59 172 ARG A O 1
ATOM 1273 N N . LEU A 1 173 ? -16.766 32 15.977 1 46.06 173 LEU A N 1
ATOM 1274 C CA . LEU A 1 173 ? -18.109 32.594 15.992 1 46.06 173 LEU A CA 1
ATOM 1275 C C . LEU A 1 173 ? -18.297 33.438 17.25 1 46.06 173 LEU A C 1
ATOM 1277 O O . LEU A 1 173 ? -18.25 32.938 18.359 1 46.06 173 LEU A O 1
ATOM 1281 N N . ALA A 1 174 ? -17.875 34.656 17.297 1 45.22 174 ALA A N 1
ATOM 1282 C CA . ALA A 1 174 ? -18.266 35.656 18.297 1 45.22 174 ALA A CA 1
ATOM 1283 C C . ALA A 1 174 ? -19.75 35.531 18.641 1 45.22 174 ALA A C 1
ATOM 1285 O O . ALA A 1 174 ? -20.594 35.438 17.75 1 45.22 174 ALA A O 1
ATOM 1286 N N . PRO A 1 175 ? -20.062 34.969 19.75 1 51.78 175 PRO A N 1
ATOM 1287 C CA . PRO A 1 175 ? -21.469 34.938 20.172 1 51.78 175 PRO A CA 1
ATOM 1288 C C . PRO A 1 175 ? -22.219 36.219 19.828 1 51.78 175 PRO A C 1
ATOM 1290 O O . PRO A 1 175 ? -21.641 37.312 19.891 1 51.78 175 PRO A O 1
ATOM 1293 N N . ALA A 1 176 ? -23.047 36.188 18.797 1 54.12 176 ALA A N 1
ATOM 1294 C CA . ALA A 1 176 ? -23.906 37.344 18.5 1 54.12 176 ALA A CA 1
ATOM 1295 C C . ALA A 1 176 ? -24.328 38.062 19.781 1 54.12 176 ALA A C 1
ATOM 1297 O O . ALA A 1 176 ? -24.781 37.406 20.734 1 54.12 176 ALA A O 1
ATOM 1298 N N . ALA A 1 177 ? -23.828 39.219 20.062 1 55.72 177 ALA A N 1
ATOM 1299 C CA . ALA A 1 177 ? -24.297 40.062 21.141 1 55.72 177 ALA A CA 1
ATOM 1300 C C . ALA A 1 177 ? -25.812 40 21.281 1 55.72 177 ALA A C 1
ATOM 1302 O O . ALA A 1 177 ? -26.531 40.156 20.297 1 55.72 177 ALA A O 1
ATOM 1303 N N . ALA A 1 178 ? -26.438 39.438 22.266 1 43.19 178 ALA A N 1
ATOM 1304 C CA . ALA A 1 178 ? -27.844 39.688 22.578 1 43.19 178 ALA A CA 1
ATOM 1305 C C . ALA A 1 178 ? -28.109 41.188 22.781 1 43.19 178 ALA A C 1
ATOM 1307 O O . ALA A 1 178 ? -27.281 41.875 23.344 1 43.19 178 ALA A O 1
ATOM 1308 N N . MET B 1 1 ? 3.922 -30.141 -13.242 1 84.69 1 MET B N 1
ATOM 1309 C CA . MET B 1 1 ? 2.686 -29.375 -13.07 1 84.69 1 MET B CA 1
ATOM 1310 C C . MET B 1 1 ? 2.953 -28.047 -12.359 1 84.69 1 MET B C 1
ATOM 1312 O O . MET B 1 1 ? 3.719 -28 -11.398 1 84.69 1 MET B O 1
ATOM 1316 N N . PRO B 1 2 ? 2.369 -27 -12.797 1 90.44 2 PRO B N 1
ATOM 1317 C CA . PRO B 1 2 ? 2.703 -25.703 -12.203 1 90.44 2 PRO B CA 1
ATOM 1318 C C . PRO B 1 2 ? 2.188 -25.547 -10.773 1 90.44 2 PRO B C 1
ATOM 1320 O O . PRO B 1 2 ? 1.128 -26.094 -10.438 1 90.44 2 PRO B O 1
ATOM 1323 N N . THR B 1 3 ? 2.967 -25.016 -9.961 1 96.44 3 THR B N 1
ATOM 1324 C CA . THR B 1 3 ? 2.582 -24.672 -8.594 1 96.44 3 THR B CA 1
ATOM 1325 C C . THR B 1 3 ? 2.127 -23.219 -8.516 1 96.44 3 THR B C 1
ATOM 1327 O O . THR B 1 3 ? 2.768 -22.328 -9.086 1 96.44 3 THR B O 1
ATOM 1330 N N . ILE B 1 4 ? 0.953 -23.062 -7.867 1 98.62 4 ILE B N 1
ATOM 1331 C CA . ILE B 1 4 ? 0.367 -21.734 -7.777 1 98.62 4 ILE B CA 1
ATOM 1332 C C . ILE B 1 4 ? 0.206 -21.344 -6.309 1 98.62 4 ILE B C 1
ATOM 1334 O O . ILE B 1 4 ? -0.271 -22.125 -5.496 1 98.62 4 ILE B O 1
ATOM 1338 N N . LEU B 1 5 ? 0.712 -20.188 -5.965 1 98.88 5 LEU B N 1
ATOM 1339 C CA . LEU B 1 5 ? 0.469 -19.625 -4.645 1 98.88 5 LEU B CA 1
ATOM 1340 C C . LEU B 1 5 ? -0.648 -18.578 -4.695 1 98.88 5 LEU B C 1
ATOM 1342 O O . LEU B 1 5 ? -0.573 -17.625 -5.465 1 98.88 5 LEU B O 1
ATOM 1346 N N . ALA B 1 6 ? -1.749 -18.844 -3.975 1 98.94 6 ALA B N 1
ATOM 1347 C CA . ALA B 1 6 ? -2.854 -17.906 -3.826 1 98.94 6 ALA B CA 1
ATOM 1348 C C . ALA B 1 6 ? -2.715 -17.094 -2.537 1 98.94 6 ALA B C 1
ATOM 1350 O O . ALA B 1 6 ? -2.848 -17.641 -1.439 1 98.94 6 ALA B O 1
ATOM 1351 N N . VAL B 1 7 ? -2.514 -15.789 -2.68 1 98.94 7 VAL B N 1
ATOM 1352 C CA . VAL B 1 7 ? -2.178 -14.922 -1.556 1 98.94 7 VAL B CA 1
ATOM 1353 C C . VAL B 1 7 ? -3.361 -14.016 -1.227 1 98.94 7 VAL B C 1
ATOM 1355 O O . VAL B 1 7 ? -3.82 -13.25 -2.076 1 98.94 7 VAL B O 1
ATOM 1358 N N . SER B 1 8 ? -3.809 -14.125 0.005 1 98.88 8 SER B N 1
ATOM 1359 C CA . SER B 1 8 ? -4.859 -13.242 0.493 1 98.88 8 SER B CA 1
ATOM 1360 C C . SER B 1 8 ? -4.273 -12.039 1.227 1 98.88 8 SER B C 1
ATOM 1362 O O . SER B 1 8 ? -3.65 -12.188 2.277 1 98.88 8 SER B O 1
ATOM 1364 N N . GLY B 1 9 ? -4.543 -10.828 0.715 1 98.75 9 GLY B N 1
ATOM 1365 C CA . GLY B 1 9 ? -4.07 -9.586 1.314 1 98.75 9 GLY B CA 1
ATOM 1366 C C . GLY B 1 9 ? -5.113 -8.906 2.182 1 98.75 9 GLY B C 1
ATOM 1367 O O . GLY B 1 9 ? -5.051 -7.695 2.398 1 98.75 9 GLY B O 1
ATOM 1368 N N . SER B 1 10 ? -6.102 -9.641 2.635 1 98.56 10 SER B N 1
ATOM 1369 C CA . SER B 1 10 ? -7.125 -9.078 3.514 1 98.56 10 SER B CA 1
ATOM 1370 C C . SER B 1 10 ? -6.715 -9.188 4.98 1 98.56 10 SER B C 1
ATOM 1372 O O . SER B 1 10 ? -6.285 -10.25 5.43 1 98.56 10 SER B O 1
ATOM 1374 N N . PRO B 1 11 ? -6.867 -8.117 5.73 1 97.75 11 PRO B N 1
ATOM 1375 C CA . PRO B 1 11 ? -6.582 -8.18 7.168 1 97.75 11 PRO B CA 1
ATOM 1376 C C . PRO B 1 11 ? -7.723 -8.797 7.969 1 97.75 11 PRO B C 1
ATOM 1378 O O . PRO B 1 11 ? -7.555 -9.094 9.156 1 97.75 11 PRO B O 1
ATOM 1381 N N . SER B 1 12 ? -8.82 -9.016 7.383 1 96.12 12 SER B N 1
ATOM 1382 C CA . SER B 1 12 ? -10.016 -9.461 8.102 1 96.12 12 SER B CA 1
ATOM 1383 C C . SER B 1 12 ? -10.039 -10.977 8.234 1 96.12 12 SER B C 1
ATOM 1385 O O . SER B 1 12 ? -9.812 -11.703 7.262 1 96.12 12 SER B O 1
ATOM 1387 N N . PRO B 1 13 ? -10.375 -11.492 9.414 1 93.44 13 PRO B N 1
ATOM 1388 C CA . PRO B 1 13 ? -10.508 -12.938 9.562 1 93.44 13 PRO B CA 1
ATOM 1389 C C . PRO B 1 13 ? -11.719 -13.5 8.82 1 93.44 13 PRO B C 1
ATOM 1391 O O . PRO B 1 13 ? -11.719 -14.656 8.406 1 93.44 13 PRO B O 1
ATOM 1394 N N . VAL B 1 14 ? -12.789 -12.734 8.781 1 94.81 14 VAL B N 1
ATOM 1395 C CA . VAL B 1 14 ? -13.938 -13.055 7.938 1 94.81 14 VAL B CA 1
ATOM 1396 C C . VAL B 1 14 ? -13.945 -12.148 6.707 1 94.81 14 VAL B C 1
ATOM 1398 O O . VAL B 1 14 ? -14.391 -11 6.77 1 94.81 14 VAL B O 1
ATOM 1401 N N . SER B 1 15 ? -13.445 -12.688 5.664 1 96.75 15 SER B N 1
ATOM 1402 C CA . SER B 1 15 ? -13.07 -11.844 4.539 1 96.75 15 SER B CA 1
ATOM 1403 C C . SER B 1 15 ? -13.711 -12.328 3.242 1 96.75 15 SER B C 1
ATOM 1405 O O . SER B 1 15 ? -13.531 -13.492 2.857 1 96.75 15 SER B O 1
ATOM 1407 N N . LEU B 1 16 ? -14.461 -11.43 2.598 1 97.81 16 LEU B N 1
ATOM 1408 C CA . LEU B 1 16 ? -14.938 -11.703 1.244 1 97.81 16 LEU B CA 1
ATOM 1409 C C . LEU B 1 16 ? -13.766 -11.945 0.297 1 97.81 16 LEU B C 1
ATOM 1411 O O . LEU B 1 16 ? -13.828 -12.836 -0.553 1 97.81 16 LEU B O 1
ATOM 1415 N N . THR B 1 17 ? -12.703 -11.211 0.431 1 98.5 17 THR B N 1
ATOM 1416 C CA . THR B 1 17 ? -11.523 -11.336 -0.412 1 98.5 17 THR B CA 1
ATOM 1417 C C . THR B 1 17 ? -10.93 -12.734 -0.306 1 98.5 17 THR B C 1
ATOM 1419 O O . THR B 1 17 ? -10.609 -13.359 -1.321 1 98.5 17 THR B O 1
ATOM 1422 N N . HIS B 1 18 ? -10.836 -13.211 0.901 1 98.44 18 HIS B N 1
ATOM 1423 C CA . HIS B 1 18 ? -10.312 -14.555 1.102 1 98.44 18 HIS B CA 1
ATOM 1424 C C . HIS B 1 18 ? -11.242 -15.602 0.491 1 98.44 18 HIS B C 1
ATOM 1426 O O . HIS B 1 18 ? -10.781 -16.578 -0.112 1 98.44 18 HIS B O 1
ATOM 1432 N N . ARG B 1 19 ? -12.539 -15.391 0.606 1 98.25 19 ARG B N 1
ATOM 1433 C CA . ARG B 1 19 ? -13.508 -16.312 0.034 1 98.25 19 ARG B CA 1
ATOM 1434 C C . ARG B 1 19 ? -13.398 -16.359 -1.487 1 98.25 19 ARG B C 1
ATOM 1436 O O . ARG B 1 19 ? -13.445 -17.422 -2.094 1 98.25 19 ARG B O 1
ATOM 1443 N N . VAL B 1 20 ? -13.266 -15.195 -2.051 1 98.62 20 VAL B N 1
ATOM 1444 C CA . VAL B 1 20 ? -13.133 -15.078 -3.5 1 98.62 20 VAL B CA 1
ATOM 1445 C C . VAL B 1 20 ? -11.852 -15.773 -3.959 1 98.62 20 VAL B C 1
ATOM 1447 O O . VAL B 1 20 ? -11.859 -16.516 -4.941 1 98.62 20 VAL B O 1
ATOM 1450 N N . LEU B 1 21 ? -10.789 -15.562 -3.225 1 98.75 21 LEU B N 1
ATOM 1451 C CA . LEU B 1 21 ? -9.516 -16.203 -3.533 1 98.75 21 LEU B CA 1
ATOM 1452 C C . LEU B 1 21 ? -9.617 -17.719 -3.438 1 98.75 21 LEU B C 1
ATOM 1454 O O . LEU B 1 21 ? -9.086 -18.438 -4.285 1 98.75 21 LEU B O 1
ATOM 1458 N N . THR B 1 22 ? -10.281 -18.203 -2.418 1 98.38 22 THR B N 1
ATOM 1459 C CA . THR B 1 22 ? -10.414 -19.641 -2.197 1 98.38 22 THR B CA 1
ATOM 1460 C C . THR B 1 22 ? -11.203 -20.297 -3.326 1 98.38 22 THR B C 1
ATOM 1462 O O . THR B 1 22 ? -10.875 -21.391 -3.77 1 98.38 22 THR B O 1
ATOM 1465 N N . ARG B 1 23 ? -12.211 -19.609 -3.795 1 98.44 23 ARG B N 1
ATOM 1466 C CA . ARG B 1 23 ? -12.953 -20.125 -4.945 1 98.44 23 ARG B CA 1
ATOM 1467 C C . ARG B 1 23 ? -12.047 -20.25 -6.168 1 98.44 23 ARG B C 1
ATOM 1469 O O . ARG B 1 23 ? -12.07 -21.266 -6.863 1 98.44 23 ARG B O 1
ATOM 1476 N N . ALA B 1 24 ? -11.297 -19.203 -6.434 1 98.81 24 ALA B N 1
ATOM 1477 C CA . ALA B 1 24 ? -10.359 -19.25 -7.551 1 98.81 24 ALA B CA 1
ATOM 1478 C C . ALA B 1 24 ? -9.352 -20.391 -7.375 1 98.81 24 ALA B C 1
ATOM 1480 O O . ALA B 1 24 ? -9.047 -21.109 -8.328 1 98.81 24 ALA B O 1
ATOM 1481 N N . ALA B 1 25 ? -8.836 -20.531 -6.156 1 98.81 25 ALA B N 1
ATOM 1482 C CA . ALA B 1 25 ? -7.883 -21.594 -5.852 1 98.81 25 ALA B CA 1
ATOM 1483 C C . ALA B 1 25 ? -8.484 -22.969 -6.113 1 98.81 25 ALA B C 1
ATOM 1485 O O . ALA B 1 25 ? -7.828 -23.844 -6.68 1 98.81 25 ALA B O 1
ATOM 1486 N N . GLU B 1 26 ? -9.711 -23.125 -5.668 1 98.31 26 GLU B N 1
ATOM 1487 C CA . GLU B 1 26 ? -10.398 -24.391 -5.887 1 98.31 26 GLU B CA 1
ATOM 1488 C C . GLU B 1 26 ? -10.562 -24.688 -7.375 1 98.31 26 GLU B C 1
ATOM 1490 O O . GLU B 1 26 ? -10.383 -25.828 -7.816 1 98.31 26 GLU B O 1
ATOM 1495 N N . ARG B 1 27 ? -10.922 -23.641 -8.133 1 98.31 27 ARG B N 1
ATOM 1496 C CA . ARG B 1 27 ? -11.07 -23.781 -9.578 1 98.31 27 ARG B CA 1
ATOM 1497 C C . ARG B 1 27 ? -9.75 -24.203 -10.219 1 98.31 27 ARG B C 1
ATOM 1499 O O . ARG B 1 27 ? -9.727 -25.078 -11.086 1 98.31 27 ARG B O 1
ATOM 1506 N N . LEU B 1 28 ? -8.664 -23.625 -9.844 1 98.44 28 LEU B N 1
ATOM 1507 C CA . LEU B 1 28 ? -7.34 -23.953 -10.352 1 98.44 28 LEU B CA 1
ATOM 1508 C C . LEU B 1 28 ? -6.957 -25.375 -9.977 1 98.44 28 LEU B C 1
ATOM 1510 O O . LEU B 1 28 ? -6.391 -26.109 -10.797 1 98.44 28 LEU B O 1
ATOM 1514 N N . GLY B 1 29 ? -7.258 -25.719 -8.75 1 97.81 29 GLY B N 1
ATOM 1515 C CA . GLY B 1 29 ? -7.031 -27.094 -8.336 1 97.81 29 GLY B CA 1
ATOM 1516 C C . GLY B 1 29 ? -7.793 -28.094 -9.172 1 97.81 29 GLY B C 1
ATOM 1517 O O . GLY B 1 29 ? -7.25 -29.141 -9.539 1 97.81 29 GLY B O 1
ATOM 1518 N N . ALA B 1 30 ? -9.008 -27.812 -9.492 1 96.69 30 ALA B N 1
ATOM 1519 C CA . ALA B 1 30 ? -9.844 -28.688 -10.297 1 96.69 30 ALA B CA 1
ATOM 1520 C C . ALA B 1 30 ? -9.273 -28.859 -11.703 1 96.69 30 ALA B C 1
ATOM 1522 O O . ALA B 1 30 ? -9.531 -29.859 -12.367 1 96.69 30 ALA B O 1
ATOM 1523 N N . ARG B 1 31 ? -8.445 -27.922 -12.07 1 94.44 31 ARG B N 1
ATOM 1524 C CA . ARG B 1 31 ? -7.801 -27.969 -13.383 1 94.44 31 ARG B CA 1
ATOM 1525 C C . ARG B 1 31 ? -6.492 -28.75 -13.32 1 94.44 31 ARG B C 1
ATOM 1527 O O . ARG B 1 31 ? -5.805 -28.906 -14.328 1 94.44 31 ARG B O 1
ATOM 1534 N N . GLY B 1 32 ? -6.109 -29.172 -12.141 1 94.38 32 GLY B N 1
ATOM 1535 C CA . GLY B 1 32 ? -4.957 -30.047 -12.008 1 94.38 32 GLY B CA 1
ATOM 1536 C C . GLY B 1 32 ? -3.729 -29.344 -11.469 1 94.38 32 GLY B C 1
ATOM 1537 O O . GLY B 1 32 ? -2.656 -29.938 -11.359 1 94.38 32 GLY B O 1
ATOM 1538 N N . HIS B 1 33 ? -3.852 -28.062 -11.133 1 96.38 33 HIS B N 1
ATOM 1539 C CA . HIS B 1 33 ? -2.717 -27.328 -10.586 1 96.38 33 HIS B CA 1
ATOM 1540 C C . HIS B 1 33 ? -2.57 -27.562 -9.086 1 96.38 33 HIS B C 1
ATOM 1542 O O . HIS B 1 33 ? -3.557 -27.844 -8.398 1 96.38 33 HIS B O 1
ATOM 1548 N N . LEU B 1 34 ? -1.347 -27.625 -8.633 1 97.19 34 LEU B N 1
ATOM 1549 C CA . LEU B 1 34 ? -1.085 -27.578 -7.195 1 97.19 34 LEU B CA 1
ATOM 1550 C C . LEU B 1 34 ? -1.199 -26.156 -6.66 1 97.19 34 LEU B C 1
ATOM 1552 O O . LEU B 1 34 ? -0.451 -25.281 -7.078 1 97.19 34 LEU B O 1
ATOM 1556 N N . VAL B 1 35 ? -2.156 -25.969 -5.73 1 98.62 35 VAL B N 1
ATOM 1557 C CA . VAL B 1 35 ? -2.42 -24.609 -5.25 1 98.62 35 VAL B CA 1
ATOM 1558 C C . VAL B 1 35 ? -2.18 -24.547 -3.746 1 98.62 35 VAL B C 1
ATOM 1560 O O . VAL B 1 35 ? -2.682 -25.375 -2.99 1 98.62 35 VAL B O 1
ATOM 1563 N N . ASP B 1 36 ? -1.35 -23.641 -3.332 1 98.5 36 ASP B N 1
ATOM 1564 C CA . ASP B 1 36 ? -1.113 -23.297 -1.936 1 98.5 36 ASP B CA 1
ATOM 1565 C C . ASP B 1 36 ? -1.746 -21.953 -1.593 1 98.5 36 ASP B C 1
ATOM 1567 O O . ASP B 1 36 ? -1.602 -20.984 -2.342 1 98.5 36 ASP B O 1
ATOM 1571 N N . VAL B 1 37 ? -2.492 -21.891 -0.476 1 98.69 37 VAL B N 1
ATOM 1572 C CA . VAL B 1 37 ? -3.166 -20.656 -0.081 1 98.69 37 VAL B CA 1
ATOM 1573 C C . VAL B 1 37 ? -2.455 -20.047 1.122 1 98.69 37 VAL B C 1
ATOM 1575 O O . VAL B 1 37 ? -2.18 -20.734 2.107 1 98.69 37 VAL B O 1
ATOM 1578 N N . LEU B 1 38 ? -2.145 -18.797 1.028 1 98.75 38 LEU B N 1
ATOM 1579 C CA . LEU B 1 38 ? -1.508 -18.047 2.102 1 98.75 38 LEU B CA 1
ATOM 1580 C C . LEU B 1 38 ? -2.338 -16.812 2.469 1 98.75 38 LEU B C 1
ATOM 1582 O O . LEU B 1 38 ? -2.559 -15.938 1.633 1 98.75 38 LEU B O 1
ATOM 1586 N N . ALA B 1 39 ? -2.834 -16.844 3.654 1 98.69 39 ALA B N 1
ATOM 1587 C CA . ALA B 1 39 ? -3.393 -15.609 4.207 1 98.69 39 ALA B CA 1
ATOM 1588 C C . ALA B 1 39 ? -2.314 -14.773 4.891 1 98.69 39 ALA B C 1
ATOM 1590 O O . ALA B 1 39 ? -1.785 -15.164 5.934 1 98.69 39 ALA B O 1
ATOM 1591 N N . VAL B 1 40 ? -2.043 -13.578 4.371 1 98.62 40 VAL B N 1
ATOM 1592 C CA . VAL B 1 40 ? -0.928 -12.766 4.852 1 98.62 40 VAL B CA 1
ATOM 1593 C C . VAL B 1 40 ? -1.169 -12.367 6.305 1 98.62 40 VAL B C 1
ATOM 1595 O O . VAL B 1 40 ? -0.223 -12.234 7.086 1 98.62 40 VAL B O 1
ATOM 1598 N N . ARG B 1 41 ? -2.461 -12.25 6.66 1 97.94 41 ARG B N 1
ATOM 1599 C CA . ARG B 1 41 ? -2.828 -11.812 8.008 1 97.94 41 ARG B CA 1
ATOM 1600 C C . ARG B 1 41 ? -2.342 -12.805 9.055 1 97.94 41 ARG B C 1
ATOM 1602 O O . ARG B 1 41 ? -2.309 -12.484 10.25 1 97.94 41 ARG B O 1
ATOM 1609 N N . THR B 1 42 ? -1.996 -14.055 8.664 1 98 42 THR B N 1
ATOM 1610 C CA . THR B 1 42 ? -1.588 -15.078 9.617 1 98 42 THR B CA 1
ATOM 1611 C C . THR B 1 42 ? -0.095 -14.977 9.914 1 98 42 THR B C 1
ATOM 1613 O O . THR B 1 42 ? 0.411 -15.664 10.812 1 98 42 THR B O 1
ATOM 1616 N N . LEU B 1 43 ? 0.647 -14.172 9.219 1 98.31 43 LEU B N 1
ATOM 1617 C CA . LEU B 1 43 ? 2.078 -14 9.438 1 98.31 43 LEU B CA 1
ATOM 1618 C C . LEU B 1 43 ? 2.338 -13.133 10.672 1 98.31 43 LEU B C 1
ATOM 1620 O O . LEU B 1 43 ? 1.49 -12.32 11.055 1 98.31 43 LEU B O 1
ATOM 1624 N N . PRO B 1 44 ? 3.531 -13.32 11.281 1 98.06 44 PRO B N 1
ATOM 1625 C CA . PRO B 1 44 ? 3.877 -12.414 12.383 1 98.06 44 PRO B CA 1
ATOM 1626 C C . PRO B 1 44 ? 3.938 -10.953 11.945 1 98.06 44 PRO B C 1
ATOM 1628 O O . PRO B 1 44 ? 4.781 -10.586 11.125 1 98.06 44 PRO B O 1
ATOM 1631 N N . ALA B 1 45 ? 3.098 -10.172 12.562 1 98.19 45 ALA B N 1
ATOM 1632 C CA . ALA B 1 45 ? 2.812 -8.828 12.07 1 98.19 45 ALA B CA 1
ATOM 1633 C C . ALA B 1 45 ? 4.051 -7.938 12.156 1 98.19 45 ALA B C 1
ATOM 1635 O O . ALA B 1 45 ? 4.391 -7.242 11.195 1 98.19 45 ALA B O 1
ATOM 1636 N N . ALA B 1 46 ? 4.711 -7.926 13.32 1 97.5 46 ALA B N 1
ATOM 1637 C CA . ALA B 1 46 ? 5.859 -7.047 13.516 1 97.5 46 ALA B CA 1
ATOM 1638 C C . ALA B 1 46 ? 6.984 -7.387 12.547 1 97.5 46 ALA B C 1
ATOM 1640 O O . ALA B 1 46 ? 7.57 -6.496 11.93 1 97.5 46 ALA B O 1
ATOM 1641 N N . GLU B 1 47 ? 7.223 -8.672 12.391 1 97.88 47 GLU B N 1
ATOM 1642 C CA . GLU B 1 47 ? 8.289 -9.133 11.5 1 97.88 47 GLU B CA 1
ATOM 1643 C C . GLU B 1 47 ? 7.938 -8.875 10.039 1 97.88 47 GLU B C 1
ATOM 1645 O O . GLU B 1 47 ? 8.812 -8.547 9.234 1 97.88 47 GLU B O 1
ATOM 1650 N N . LEU B 1 48 ? 6.68 -8.984 9.719 1 98.25 48 LEU B N 1
ATOM 1651 C CA . LEU B 1 48 ? 6.219 -8.695 8.367 1 98.25 48 LEU B CA 1
ATOM 1652 C C . LEU B 1 48 ? 6.445 -7.227 8.016 1 98.25 48 LEU B C 1
ATOM 1654 O O . LEU B 1 48 ? 7.051 -6.918 6.988 1 98.25 48 LEU B O 1
ATOM 1658 N N . LEU B 1 49 ? 6.051 -6.309 8.891 1 97.44 49 LEU B N 1
ATOM 1659 C CA . LEU B 1 49 ? 6.141 -4.879 8.625 1 97.44 49 LEU B CA 1
ATOM 1660 C C . LEU B 1 49 ? 7.594 -4.418 8.609 1 97.44 49 LEU B C 1
ATOM 1662 O O . LEU B 1 49 ? 7.941 -3.475 7.895 1 97.44 49 LEU B O 1
ATOM 1666 N N . ALA B 1 50 ? 8.438 -5.176 9.289 1 94.94 50 ALA B N 1
ATOM 1667 C CA . ALA B 1 50 ? 9.852 -4.832 9.344 1 94.94 50 ALA B CA 1
ATOM 1668 C C . ALA B 1 50 ? 10.625 -5.539 8.234 1 94.94 50 ALA B C 1
ATOM 1670 O O . ALA B 1 50 ? 11.836 -5.352 8.094 1 94.94 50 ALA B O 1
ATOM 1671 N N . ALA B 1 51 ? 9.906 -6.363 7.484 1 93.25 51 ALA B N 1
ATOM 1672 C CA . ALA B 1 51 ? 10.523 -7.199 6.461 1 93.25 51 ALA B CA 1
ATOM 1673 C C . ALA B 1 51 ? 11.68 -8.008 7.039 1 93.25 51 ALA B C 1
ATOM 1675 O O . ALA B 1 51 ? 12.766 -8.055 6.457 1 93.25 51 ALA B O 1
ATOM 1676 N N . ASP B 1 52 ? 11.453 -8.594 8.18 1 94.38 52 ASP B N 1
ATOM 1677 C CA . ASP B 1 52 ? 12.461 -9.383 8.875 1 94.38 52 ASP B CA 1
ATOM 1678 C C . ASP B 1 52 ? 12.438 -10.836 8.414 1 94.38 52 ASP B C 1
ATOM 1680 O O . ASP B 1 52 ? 11.766 -11.672 9.023 1 94.38 52 ASP B O 1
ATOM 1684 N N . THR B 1 53 ? 13.273 -11.156 7.469 1 93.25 53 THR B N 1
ATOM 1685 C CA . THR B 1 53 ? 13.266 -12.492 6.883 1 93.25 53 THR B CA 1
ATOM 1686 C C . THR B 1 53 ? 14.086 -13.453 7.73 1 93.25 53 THR B C 1
ATOM 1688 O O . THR B 1 53 ? 14.242 -14.625 7.379 1 93.25 53 THR B O 1
ATOM 1691 N N . SER B 1 54 ? 14.633 -12.992 8.781 1 95 54 SER B N 1
ATOM 1692 C CA . SER B 1 54 ? 15.305 -13.898 9.703 1 95 54 SER B CA 1
ATOM 1693 C C . SER B 1 54 ? 14.297 -14.664 10.555 1 95 54 SER B C 1
ATOM 1695 O O . SER B 1 54 ? 14.617 -15.719 11.109 1 95 54 SER B O 1
ATOM 1697 N N . HIS B 1 55 ? 13.141 -14.156 10.695 1 97.12 55 HIS B N 1
ATOM 1698 C CA . HIS B 1 55 ? 12.086 -14.867 11.406 1 97.12 55 HIS B CA 1
ATOM 1699 C C . HIS B 1 55 ? 11.562 -16.047 10.586 1 97.12 55 HIS B C 1
ATOM 1701 O O . HIS B 1 55 ? 11.234 -15.883 9.406 1 97.12 55 HIS B O 1
ATOM 1707 N N . PRO B 1 56 ? 11.398 -17.234 11.125 1 97.12 56 PRO B N 1
ATOM 1708 C CA . PRO B 1 56 ? 11.047 -18.438 10.367 1 97.12 56 PRO B CA 1
ATOM 1709 C C . PRO B 1 56 ? 9.695 -18.312 9.656 1 97.12 56 PRO B C 1
ATOM 1711 O O . PRO B 1 56 ? 9.547 -18.781 8.531 1 97.12 56 PRO B O 1
ATOM 1714 N N . GLY B 1 57 ? 8.68 -17.719 10.32 1 97.31 57 GLY B N 1
ATOM 1715 C CA . GLY B 1 57 ? 7.371 -17.562 9.703 1 97.31 57 GLY B CA 1
ATOM 1716 C C . GLY B 1 57 ? 7.398 -16.688 8.461 1 97.31 57 GLY B C 1
ATOM 1717 O O . GLY B 1 57 ? 6.77 -17.016 7.457 1 97.31 57 GLY B O 1
ATOM 1718 N N . VAL B 1 58 ? 8.086 -15.609 8.508 1 97.5 58 VAL B N 1
ATOM 1719 C CA . VAL B 1 58 ? 8.203 -14.68 7.387 1 97.5 58 VAL B CA 1
ATOM 1720 C C . VAL B 1 58 ? 9.086 -15.297 6.301 1 97.5 58 VAL B C 1
ATOM 1722 O O . VAL B 1 58 ? 8.773 -15.203 5.113 1 97.5 58 VAL B O 1
ATOM 1725 N N . ALA B 1 59 ? 10.133 -15.93 6.742 1 97.69 59 ALA B N 1
ATOM 1726 C CA . ALA B 1 59 ? 11.016 -16.609 5.801 1 97.69 59 ALA B CA 1
ATOM 1727 C C . ALA B 1 59 ? 10.258 -17.688 5.027 1 97.69 59 ALA B C 1
ATOM 1729 O O . ALA B 1 59 ? 10.445 -17.828 3.816 1 97.69 59 ALA B O 1
ATOM 1730 N N . ALA B 1 60 ? 9.445 -18.438 5.727 1 98.06 60 ALA B N 1
ATOM 1731 C CA . ALA B 1 60 ? 8.656 -19.5 5.09 1 98.06 60 ALA B CA 1
ATOM 1732 C C . ALA B 1 60 ? 7.695 -18.922 4.059 1 98.06 60 ALA B C 1
ATOM 1734 O O . ALA B 1 60 ? 7.516 -19.484 2.979 1 98.06 60 ALA B O 1
ATOM 1735 N N . ALA B 1 61 ? 7.105 -17.828 4.41 1 98.25 61 ALA B N 1
ATOM 1736 C CA . ALA B 1 61 ? 6.18 -17.172 3.488 1 98.25 61 ALA B CA 1
ATOM 1737 C C . ALA B 1 61 ? 6.902 -16.703 2.232 1 98.25 61 ALA B C 1
ATOM 1739 O O . ALA B 1 61 ? 6.379 -16.828 1.122 1 98.25 61 ALA B O 1
ATOM 1740 N N . ALA B 1 62 ? 8.094 -16.141 2.398 1 98.19 62 ALA B N 1
ATOM 1741 C CA . ALA B 1 62 ? 8.898 -15.719 1.261 1 98.19 62 ALA B CA 1
ATOM 1742 C C . ALA B 1 62 ? 9.312 -16.906 0.405 1 98.19 62 ALA B C 1
ATOM 1744 O O . ALA B 1 62 ? 9.328 -16.828 -0.825 1 98.19 62 ALA B O 1
ATOM 1745 N N . ARG B 1 63 ? 9.617 -18 1.012 1 97.94 63 ARG B N 1
ATOM 1746 C CA . ARG B 1 63 ? 10.016 -19.203 0.301 1 97.94 63 ARG B CA 1
ATOM 1747 C C . ARG B 1 63 ? 8.867 -19.766 -0.521 1 97.94 63 ARG B C 1
ATOM 1749 O O . ARG B 1 63 ? 9.055 -20.203 -1.663 1 97.94 63 ARG B O 1
ATOM 1756 N N . ARG B 1 64 ? 7.684 -19.781 0.083 1 98.12 64 ARG B N 1
ATOM 1757 C CA . ARG B 1 64 ? 6.512 -20.234 -0.651 1 98.12 64 ARG B CA 1
ATOM 1758 C C . ARG B 1 64 ? 6.309 -19.422 -1.927 1 98.12 64 ARG B C 1
ATOM 1760 O O . ARG B 1 64 ? 5.977 -19.984 -2.977 1 98.12 64 ARG B O 1
ATOM 1767 N N . PHE B 1 65 ? 6.535 -18.172 -1.851 1 98.69 65 PHE B N 1
ATOM 1768 C CA . PHE B 1 65 ? 6.414 -17.297 -3.012 1 98.69 65 PHE B CA 1
ATOM 1769 C C . PHE B 1 65 ? 7.465 -17.641 -4.059 1 98.69 65 PHE B C 1
ATOM 1771 O O . PHE B 1 65 ? 7.156 -17.734 -5.25 1 98.69 65 PHE B O 1
ATOM 1778 N N . ALA B 1 66 ? 8.672 -17.844 -3.607 1 98.06 66 ALA B N 1
ATOM 1779 C CA . ALA B 1 66 ? 9.781 -18.141 -4.508 1 98.06 66 ALA B CA 1
ATOM 1780 C C . ALA B 1 66 ? 9.562 -19.453 -5.254 1 98.06 66 ALA B C 1
ATOM 1782 O O . ALA B 1 66 ? 9.914 -19.562 -6.426 1 98.06 66 ALA B O 1
ATOM 1783 N N . GLU B 1 67 ? 8.93 -20.375 -4.645 1 97.06 67 GLU B N 1
ATOM 1784 C CA . GLU B 1 67 ? 8.797 -21.719 -5.18 1 97.06 67 GLU B CA 1
ATOM 1785 C C . GLU B 1 67 ? 7.617 -21.828 -6.145 1 97.06 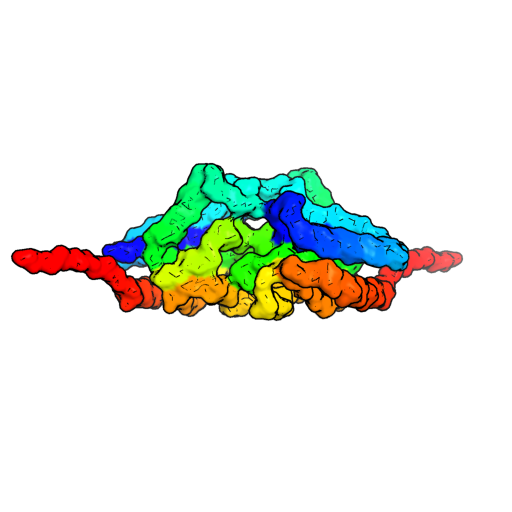67 GLU B C 1
ATOM 1787 O O . GLU B 1 67 ? 7.52 -22.781 -6.91 1 97.06 67 GLU B O 1
ATOM 1792 N N . ALA B 1 68 ? 6.75 -20.859 -6.098 1 98 68 ALA B N 1
ATOM 1793 C CA . ALA B 1 68 ? 5.562 -20.906 -6.949 1 98 68 ALA B CA 1
ATOM 1794 C C . ALA B 1 68 ? 5.91 -20.531 -8.391 1 98 68 ALA B C 1
ATOM 1796 O O . ALA B 1 68 ? 6.777 -19.688 -8.625 1 98 68 ALA B O 1
ATOM 1797 N N . ASP B 1 69 ? 5.223 -21.156 -9.352 1 97.19 69 ASP B N 1
ATOM 1798 C CA . ASP B 1 69 ? 5.367 -20.828 -10.766 1 97.19 69 ASP B CA 1
ATOM 1799 C C . ASP B 1 69 ? 4.457 -19.656 -11.156 1 97.19 69 ASP B C 1
ATOM 1801 O O . ASP B 1 69 ? 4.711 -18.969 -12.141 1 97.19 69 ASP B O 1
ATOM 1805 N N . ALA B 1 70 ? 3.395 -19.531 -10.453 1 98.69 70 ALA B N 1
ATOM 1806 C CA . ALA B 1 70 ? 2.402 -18.484 -10.648 1 98.69 70 ALA B CA 1
ATOM 1807 C C . ALA B 1 70 ? 1.773 -18.062 -9.32 1 98.69 70 ALA B C 1
ATOM 1809 O O . ALA B 1 70 ? 1.851 -18.797 -8.336 1 98.69 70 ALA B O 1
ATOM 1810 N N . VAL B 1 71 ? 1.204 -16.844 -9.375 1 98.88 71 VAL B N 1
ATOM 1811 C CA . VAL B 1 71 ? 0.617 -16.359 -8.125 1 98.88 71 VAL B CA 1
ATOM 1812 C C . VAL B 1 71 ? -0.712 -15.664 -8.414 1 98.88 71 VAL B C 1
ATOM 1814 O O . VAL B 1 71 ? -0.861 -15 -9.438 1 98.88 71 VAL B O 1
ATOM 1817 N N . VAL B 1 72 ? -1.704 -15.922 -7.57 1 98.94 72 VAL B N 1
ATOM 1818 C CA . VAL B 1 72 ? -2.922 -15.125 -7.473 1 98.94 72 VAL B CA 1
ATOM 1819 C C . VAL B 1 72 ? -2.824 -14.172 -6.285 1 98.94 72 VAL B C 1
ATOM 1821 O O . VAL B 1 72 ? -2.572 -14.602 -5.156 1 98.94 72 VAL B O 1
ATOM 1824 N N . LEU B 1 73 ? -2.928 -12.898 -6.535 1 98.94 73 LEU B N 1
ATOM 1825 C CA . LEU B 1 73 ? -2.871 -11.891 -5.488 1 98.94 73 LEU B CA 1
ATOM 1826 C C . LEU B 1 73 ? -4.234 -11.234 -5.281 1 98.94 73 LEU B C 1
ATOM 1828 O O . LEU B 1 73 ? -4.73 -10.531 -6.16 1 98.94 73 LEU B O 1
ATOM 1832 N N . ALA B 1 74 ? -4.832 -11.5 -4.145 1 98.94 74 ALA B N 1
ATOM 1833 C CA . ALA B 1 74 ? -6.156 -10.961 -3.85 1 98.94 74 ALA B CA 1
ATOM 1834 C C . ALA B 1 74 ? -6.086 -9.875 -2.783 1 98.94 74 ALA B C 1
ATOM 1836 O O . ALA B 1 74 ? -5.375 -10.023 -1.786 1 98.94 74 ALA B O 1
ATOM 1837 N N . THR B 1 75 ? -6.82 -8.812 -2.99 1 98.88 75 THR B N 1
ATOM 1838 C CA . THR B 1 75 ? -6.816 -7.691 -2.061 1 98.88 75 THR B CA 1
ATOM 1839 C C . THR B 1 75 ? -8.203 -7.047 -1.985 1 98.88 75 THR B C 1
ATOM 1841 O O . THR B 1 75 ? -8.898 -6.941 -2.998 1 98.88 75 THR B O 1
ATOM 1844 N N . PRO B 1 76 ? -8.625 -6.668 -0.751 1 98.38 76 PRO B N 1
ATOM 1845 C CA . PRO B 1 76 ? -9.711 -5.68 -0.74 1 98.38 76 PRO B CA 1
ATOM 1846 C C . PRO B 1 76 ? -9.273 -4.32 -1.277 1 98.38 76 PRO B C 1
ATOM 1848 O O . PRO B 1 76 ? -8.078 -4.02 -1.311 1 98.38 76 PRO B O 1
ATOM 1851 N N . VAL B 1 77 ? -10.258 -3.562 -1.779 1 98.25 77 VAL B N 1
ATOM 1852 C CA . VAL B 1 77 ? -9.977 -2.18 -2.145 1 98.25 77 VAL B CA 1
ATOM 1853 C C . VAL B 1 77 ? -10.227 -1.268 -0.945 1 98.25 77 VAL B C 1
ATOM 1855 O O . VAL B 1 77 ? -11.367 -1.118 -0.498 1 98.25 77 VAL B O 1
ATOM 1858 N N . TYR B 1 78 ? -9.18 -0.746 -0.353 1 97.25 78 TYR B N 1
ATOM 1859 C CA . TYR B 1 78 ? -9.195 0.258 0.705 1 97.25 78 TYR B CA 1
ATOM 1860 C C . TYR B 1 78 ? -8.672 1.595 0.196 1 97.25 78 TYR B C 1
ATOM 1862 O O . TYR B 1 78 ? -7.562 1.668 -0.34 1 97.25 78 TYR B O 1
ATOM 1870 N N . LYS B 1 79 ? -9.516 2.623 0.349 1 96.94 79 LYS B N 1
ATOM 1871 C CA . LYS B 1 79 ? -9.125 3.953 -0.111 1 96.94 79 LYS B CA 1
ATOM 1872 C C . LYS B 1 79 ? -8.734 3.932 -1.586 1 96.94 79 LYS B C 1
ATOM 1874 O O . LYS B 1 79 ? -7.68 4.449 -1.962 1 96.94 79 LYS B O 1
ATOM 1879 N N . ALA B 1 80 ? -9.516 3.23 -2.357 1 96.94 80 ALA B N 1
ATOM 1880 C CA . ALA B 1 80 ? -9.367 3.162 -3.809 1 96.94 80 ALA B CA 1
ATOM 1881 C C . ALA B 1 80 ? -8.039 2.51 -4.195 1 96.94 80 ALA B C 1
ATOM 1883 O O . ALA B 1 80 ? -7.535 2.727 -5.297 1 96.94 80 ALA B O 1
ATOM 1884 N N . GLY B 1 81 ? -7.504 1.679 -3.359 1 97.81 81 GLY B N 1
ATOM 1885 C CA . GLY B 1 81 ? -6.238 1.015 -3.633 1 97.81 81 GLY B CA 1
ATOM 1886 C C . GLY B 1 81 ? -6.113 -0.333 -2.945 1 97.81 81 GLY B C 1
ATOM 1887 O O . GLY B 1 81 ? -6.984 -0.721 -2.164 1 97.81 81 GLY B O 1
ATOM 1888 N N . TYR B 1 82 ? -5.008 -1.048 -3.287 1 98.56 82 TYR B N 1
ATOM 1889 C CA . TYR B 1 82 ? -4.719 -2.324 -2.643 1 98.56 82 TYR B CA 1
ATOM 1890 C C . TYR B 1 82 ? -4.422 -2.133 -1.161 1 98.56 82 TYR B C 1
ATOM 1892 O O . TYR B 1 82 ? -4.09 -1.027 -0.726 1 98.56 82 TYR B O 1
ATOM 1900 N N . SER B 1 83 ? -4.598 -3.207 -0.423 1 98.62 83 SER B N 1
ATOM 1901 C CA . SER B 1 83 ? -4.438 -3.123 1.025 1 98.62 83 SER B CA 1
ATOM 1902 C C . SER B 1 83 ? -2.975 -2.939 1.409 1 98.62 83 SER B C 1
ATOM 1904 O O . SER B 1 83 ? -2.08 -3.441 0.726 1 98.62 83 SER B O 1
ATOM 1906 N N . GLY B 1 84 ? -2.789 -2.229 2.494 1 98.62 84 GLY B N 1
ATOM 1907 C CA . GLY B 1 84 ? -1.458 -2.121 3.07 1 98.62 84 GLY B CA 1
ATOM 1908 C C . GLY B 1 84 ? -0.854 -3.463 3.434 1 98.62 84 GLY B C 1
ATOM 1909 O O . GLY B 1 84 ? 0.354 -3.664 3.295 1 98.62 84 GLY B O 1
ATOM 1910 N N . LEU B 1 85 ? -1.668 -4.371 3.885 1 98.69 85 LEU B N 1
ATOM 1911 C CA . LEU B 1 85 ? -1.197 -5.695 4.266 1 98.69 85 LEU B CA 1
ATOM 1912 C C . LEU B 1 85 ? -0.583 -6.418 3.072 1 98.69 85 LEU B C 1
ATOM 1914 O O . LEU B 1 85 ? 0.512 -6.977 3.176 1 98.69 85 LEU B O 1
ATOM 1918 N N . LEU B 1 86 ? -1.306 -6.387 1.945 1 98.81 86 LEU B N 1
ATOM 1919 C CA . LEU B 1 86 ? -0.748 -7.027 0.76 1 98.81 86 LEU B CA 1
ATOM 1920 C C . LEU B 1 86 ? 0.584 -6.395 0.374 1 98.81 86 LEU B C 1
ATOM 1922 O O . LEU B 1 86 ? 1.552 -7.102 0.085 1 98.81 86 LEU B O 1
ATOM 1926 N N . LYS B 1 87 ? 0.586 -5.055 0.382 1 98.75 87 LYS B N 1
ATOM 1927 C CA . LYS B 1 87 ? 1.802 -4.355 -0.023 1 98.75 87 LYS B CA 1
ATOM 1928 C C . LYS B 1 87 ? 2.949 -4.645 0.942 1 98.75 87 LYS B C 1
ATOM 1930 O O . LYS B 1 87 ? 4.105 -4.727 0.529 1 98.75 87 LYS B O 1
ATOM 1935 N N . ALA B 1 88 ? 2.678 -4.754 2.24 1 98.56 88 ALA B N 1
ATOM 1936 C CA . ALA B 1 88 ? 3.711 -5.105 3.211 1 98.56 88 ALA B CA 1
ATOM 1937 C C . ALA B 1 88 ? 4.348 -6.449 2.873 1 98.56 88 ALA B C 1
ATOM 1939 O O . ALA B 1 88 ? 5.559 -6.629 3.027 1 98.56 88 ALA B O 1
ATOM 1940 N N . TYR B 1 89 ? 3.541 -7.387 2.426 1 98.81 89 TYR B N 1
ATOM 1941 C CA . TYR B 1 89 ? 4.051 -8.688 2.01 1 98.81 89 TYR B CA 1
ATOM 1942 C C . TYR B 1 89 ? 4.934 -8.555 0.773 1 98.81 89 TYR B C 1
ATOM 1944 O O . TYR B 1 89 ? 6.023 -9.125 0.717 1 98.81 89 TYR B O 1
ATOM 1952 N N . LEU B 1 90 ? 4.473 -7.812 -0.223 1 98.69 90 LEU B N 1
ATOM 1953 C CA . LEU B 1 90 ? 5.254 -7.613 -1.438 1 98.69 90 LEU B CA 1
ATOM 1954 C C . LEU B 1 90 ? 6.562 -6.895 -1.131 1 98.69 90 LEU B C 1
ATOM 1956 O O . LEU B 1 90 ? 7.594 -7.188 -1.739 1 98.69 90 LEU B O 1
ATOM 1960 N N . ASP B 1 91 ? 6.539 -5.957 -0.174 1 98.06 91 ASP B N 1
ATOM 1961 C CA . ASP B 1 91 ? 7.727 -5.199 0.203 1 98.06 91 ASP B CA 1
ATOM 1962 C C . ASP B 1 91 ? 8.812 -6.113 0.762 1 98.06 91 ASP B C 1
ATOM 1964 O O . ASP B 1 91 ? 10.008 -5.82 0.642 1 98.06 91 ASP B O 1
ATOM 1968 N N . LEU B 1 92 ? 8.414 -7.207 1.338 1 96.38 92 LEU B N 1
ATOM 1969 C CA . LEU B 1 92 ? 9.312 -8.172 1.97 1 96.38 92 LEU B CA 1
ATOM 1970 C C . LEU B 1 92 ? 10.102 -8.945 0.922 1 96.38 92 LEU B C 1
ATOM 1972 O O . LEU B 1 92 ? 11.195 -9.438 1.208 1 96.38 92 LEU B O 1
ATOM 1976 N N . LEU B 1 93 ? 9.602 -9.102 -0.235 1 98.06 93 LEU B N 1
ATOM 1977 C CA . LEU B 1 93 ? 10.125 -10.008 -1.253 1 98.06 93 LEU B CA 1
ATOM 1978 C C . LEU B 1 93 ? 11.273 -9.359 -2.016 1 98.06 93 LEU B C 1
ATOM 1980 O O . LEU B 1 93 ? 11.391 -8.133 -2.045 1 98.06 93 LEU B O 1
ATOM 1984 N N . PRO B 1 94 ? 12.141 -10.164 -2.633 1 97.38 94 PRO B N 1
ATOM 1985 C CA . PRO B 1 94 ? 13.18 -9.602 -3.494 1 97.38 94 PRO B CA 1
ATOM 1986 C C . PRO B 1 94 ? 12.609 -8.742 -4.621 1 97.38 94 PRO B C 1
ATOM 1988 O O . PRO B 1 94 ? 11.469 -8.953 -5.043 1 97.38 94 PRO B O 1
ATOM 1991 N N . GLN B 1 95 ? 13.344 -7.844 -5.121 1 97.12 95 GLN B N 1
ATOM 1992 C CA . GLN B 1 95 ? 12.922 -6.863 -6.113 1 97.12 95 GLN B CA 1
ATOM 1993 C C . GLN B 1 95 ? 12.281 -7.547 -7.32 1 97.12 95 GLN B C 1
ATOM 1995 O O . GLN B 1 95 ? 11.266 -7.078 -7.836 1 97.12 95 GLN B O 1
ATOM 2000 N N . PHE B 1 96 ? 12.867 -8.672 -7.766 1 98.44 96 PHE B N 1
ATOM 2001 C CA . PHE B 1 96 ? 12.367 -9.328 -8.969 1 98.44 96 PHE B CA 1
ATOM 2002 C C . PHE B 1 96 ? 11.766 -10.688 -8.641 1 98.44 96 PHE B C 1
ATOM 2004 O O . PHE B 1 96 ? 12.008 -11.664 -9.352 1 98.44 96 PHE B O 1
ATOM 2011 N N . ALA B 1 97 ? 11.008 -10.719 -7.535 1 98.62 97 ALA B N 1
ATOM 2012 C CA . ALA B 1 97 ? 10.438 -11.961 -7.027 1 98.62 97 ALA B CA 1
ATOM 2013 C C . ALA B 1 97 ? 9.43 -12.547 -8.008 1 98.62 97 ALA B C 1
ATOM 2015 O O . ALA B 1 97 ? 9.062 -13.719 -7.914 1 98.62 97 ALA B O 1
ATOM 2016 N N . LEU B 1 98 ? 8.969 -11.781 -9.039 1 98.69 98 LEU B N 1
ATOM 2017 C CA . LEU B 1 98 ? 7.949 -12.266 -9.961 1 98.69 98 LEU B CA 1
ATOM 2018 C C . LEU B 1 98 ? 8.578 -12.719 -11.273 1 98.69 98 LEU B C 1
ATOM 2020 O O . LEU B 1 98 ? 7.863 -13.094 -12.211 1 98.69 98 LEU B O 1
ATOM 2024 N N . ASP B 1 99 ? 9.914 -12.68 -11.305 1 98.12 99 ASP B N 1
ATOM 2025 C CA . ASP B 1 99 ? 10.602 -13.102 -12.523 1 98.12 99 ASP B CA 1
ATOM 2026 C C . ASP B 1 99 ? 10.195 -14.516 -12.922 1 98.12 99 ASP B C 1
ATOM 2028 O O . ASP B 1 99 ? 10.289 -15.445 -12.117 1 98.12 99 ASP B O 1
ATOM 2032 N N . GLY B 1 100 ? 9.664 -14.641 -14.117 1 96.62 100 GLY B N 1
ATOM 2033 C CA . GLY B 1 100 ? 9.266 -15.938 -14.641 1 96.62 100 GLY B CA 1
ATOM 2034 C C . GLY B 1 100 ? 7.875 -16.359 -14.203 1 96.62 100 GLY B C 1
ATOM 2035 O O . GLY B 1 100 ? 7.359 -17.375 -14.648 1 96.62 100 GLY B O 1
ATOM 2036 N N . LYS B 1 101 ? 7.223 -15.531 -13.406 1 98.06 101 LYS B N 1
ATOM 2037 C CA . LYS B 1 101 ? 5.938 -15.945 -12.852 1 98.06 101 LYS B CA 1
ATOM 2038 C C . LYS B 1 101 ? 4.781 -15.242 -13.562 1 98.06 101 LYS B C 1
ATOM 2040 O O . LYS B 1 101 ? 4.914 -14.094 -13.992 1 98.06 101 LYS B O 1
ATOM 2045 N N . VAL B 1 102 ? 3.674 -15.938 -13.648 1 98.5 102 VAL B N 1
ATOM 2046 C CA . VAL B 1 102 ? 2.412 -15.359 -14.094 1 98.5 102 VAL B CA 1
ATOM 2047 C C . VAL B 1 102 ? 1.594 -14.914 -12.883 1 98.5 102 VAL B C 1
ATOM 2049 O O . VAL B 1 102 ? 1.565 -15.594 -11.859 1 98.5 102 VAL B O 1
ATOM 2052 N N . VAL B 1 103 ? 0.93 -13.773 -13.039 1 98.88 103 VAL B N 1
ATOM 2053 C CA . VAL B 1 103 ? 0.212 -13.211 -11.898 1 98.88 103 VAL B CA 1
ATOM 2054 C C . VAL B 1 103 ? -1.248 -12.969 -12.273 1 98.88 103 VAL B C 1
ATOM 2056 O O . VAL B 1 103 ? -1.54 -12.477 -13.367 1 98.88 103 VAL B O 1
ATOM 2059 N N . LEU B 1 104 ? -2.158 -13.289 -11.383 1 98.88 104 LEU B N 1
ATOM 2060 C CA . LEU B 1 104 ? -3.555 -12.875 -11.461 1 98.88 104 LEU B CA 1
ATOM 2061 C C . LEU B 1 104 ? -3.906 -11.93 -10.312 1 98.88 104 LEU B C 1
ATOM 2063 O O . LEU B 1 104 ? -3.992 -12.352 -9.164 1 98.88 104 LEU B O 1
ATOM 2067 N N . PRO B 1 105 ? -4.121 -10.656 -10.625 1 98.88 105 PRO B N 1
ATOM 2068 C CA . PRO B 1 105 ? -4.629 -9.75 -9.602 1 98.88 105 PRO B CA 1
ATOM 2069 C C . PRO B 1 105 ? -6.141 -9.859 -9.406 1 98.88 105 PRO B C 1
ATOM 2071 O O . PRO B 1 105 ? -6.891 -9.867 -10.383 1 98.88 105 PRO B O 1
ATOM 2074 N N . LEU B 1 106 ? -6.57 -10.023 -8.148 1 98.69 106 LEU B N 1
ATOM 2075 C CA . LEU B 1 106 ? -7.977 -10.062 -7.758 1 98.69 106 LEU B CA 1
ATOM 2076 C C . LEU B 1 106 ? -8.281 -8.992 -6.715 1 98.69 106 LEU B C 1
ATOM 2078 O O . LEU B 1 106 ? -7.48 -8.766 -5.801 1 98.69 106 LEU B O 1
ATOM 2082 N N . ALA B 1 107 ? -9.414 -8.352 -6.879 1 98.62 107 ALA B N 1
ATOM 2083 C CA . ALA B 1 107 ? -9.82 -7.379 -5.867 1 98.62 107 ALA B CA 1
ATOM 2084 C C . ALA B 1 107 ? -11.297 -7.523 -5.523 1 98.62 107 ALA B C 1
ATOM 2086 O O . ALA B 1 107 ? -12.086 -8 -6.34 1 98.62 107 ALA B O 1
ATOM 2087 N N . THR B 1 108 ? -11.578 -7.211 -4.309 1 98.25 108 THR B N 1
ATOM 2088 C CA . THR B 1 108 ? -12.953 -7.035 -3.861 1 98.25 108 THR B CA 1
ATOM 2089 C C . THR B 1 108 ? -13.18 -5.621 -3.336 1 98.25 108 THR B C 1
ATOM 2091 O O . THR B 1 108 ? -12.25 -4.988 -2.832 1 98.25 108 THR B O 1
ATOM 2094 N N . GLY B 1 109 ? -14.359 -5.129 -3.516 1 97 109 GLY B N 1
ATOM 2095 C CA . GLY B 1 109 ? -14.688 -3.803 -3.021 1 97 109 GLY B CA 1
ATOM 2096 C C . GLY B 1 109 ? -16.172 -3.498 -3.07 1 97 109 GLY B C 1
ATOM 2097 O O . GLY B 1 109 ? -16.953 -4.27 -3.629 1 97 109 GLY B O 1
ATOM 2098 N N . GLY B 1 110 ? -16.531 -2.396 -2.506 1 94.62 110 GLY B N 1
ATOM 2099 C CA . GLY B 1 110 ? -17.938 -2.062 -2.369 1 94.62 110 GLY B CA 1
ATOM 2100 C C . GLY B 1 110 ? -18.422 -1.084 -3.422 1 94.62 110 GLY B C 1
ATOM 2101 O O . GLY B 1 110 ? -19.609 -0.721 -3.441 1 94.62 110 GLY B O 1
ATOM 2102 N N . SER B 1 111 ? -17.547 -0.634 -4.281 1 94.06 111 SER B N 1
ATOM 2103 C CA . SER B 1 111 ? -17.922 0.355 -5.281 1 94.06 111 SER B CA 1
ATOM 2104 C C . SER B 1 111 ? -17.344 0.015 -6.648 1 94.06 111 SER B C 1
ATOM 2106 O O . SER B 1 111 ? -16.156 -0.27 -6.77 1 94.06 111 SER B O 1
ATOM 2108 N N . LEU B 1 112 ? -18.172 0.131 -7.715 1 91.38 112 LEU B N 1
ATOM 2109 C CA . LEU B 1 112 ? -17.719 -0.101 -9.086 1 91.38 112 LEU B CA 1
ATOM 2110 C C . LEU B 1 112 ? -16.797 1.02 -9.555 1 91.38 112 LEU B C 1
ATOM 2112 O O . LEU B 1 112 ? -16.094 0.872 -10.555 1 91.38 112 LEU B O 1
ATOM 2116 N N . ALA B 1 113 ? -16.781 2.086 -8.781 1 91.12 113 ALA B N 1
ATOM 2117 C CA . ALA B 1 113 ? -15.891 3.193 -9.117 1 91.12 113 ALA B CA 1
ATOM 2118 C C . ALA B 1 113 ? -14.422 2.779 -8.992 1 91.12 113 ALA B C 1
ATOM 2120 O O . ALA B 1 113 ? -13.531 3.469 -9.492 1 91.12 113 ALA B O 1
ATOM 2121 N N . HIS B 1 114 ? -14.203 1.623 -8.43 1 92.62 114 HIS B N 1
ATOM 2122 C CA . HIS B 1 114 ? -12.836 1.23 -8.117 1 92.62 114 HIS B CA 1
ATOM 2123 C C . HIS B 1 114 ? -12.406 0.023 -8.945 1 92.62 114 HIS B C 1
ATOM 2125 O O . HIS B 1 114 ? -11.414 -0.63 -8.625 1 92.62 114 HIS B O 1
ATOM 2131 N N . VAL B 1 115 ? -13.078 -0.233 -10.062 1 92.44 115 VAL B N 1
ATOM 2132 C CA . VAL B 1 115 ? -12.828 -1.424 -10.867 1 92.44 115 VAL B CA 1
ATOM 2133 C C . VAL B 1 115 ? -11.398 -1.39 -11.406 1 92.44 115 VAL B C 1
ATOM 2135 O O . VAL B 1 115 ? -10.758 -2.432 -11.539 1 92.44 115 VAL B O 1
ATOM 2138 N N . LEU B 1 116 ? -10.859 -0.184 -11.617 1 92.81 116 LEU B N 1
ATOM 2139 C CA . LEU B 1 116 ? -9.547 -0.067 -12.242 1 92.81 116 LEU B CA 1
ATOM 2140 C C . LEU B 1 116 ? -8.453 0.122 -11.188 1 92.81 116 LEU B C 1
ATOM 2142 O O . LEU B 1 116 ? -7.301 0.384 -11.531 1 92.81 116 LEU B O 1
ATOM 2146 N N . ALA B 1 117 ? -8.797 -0.021 -9.914 1 93.38 117 ALA B N 1
ATOM 2147 C CA . ALA B 1 117 ? -7.84 0.196 -8.828 1 93.38 117 ALA B CA 1
ATOM 2148 C C . ALA B 1 117 ? -6.648 -0.748 -8.953 1 93.38 117 ALA B C 1
ATOM 2150 O O . ALA B 1 117 ? -5.516 -0.367 -8.656 1 93.38 117 ALA B O 1
ATOM 2151 N N . LEU B 1 118 ? -6.84 -1.924 -9.445 1 96 118 LEU B N 1
ATOM 2152 C CA . LEU B 1 118 ? -5.746 -2.873 -9.625 1 96 118 LEU B CA 1
ATOM 2153 C C . LEU B 1 118 ? -4.863 -2.469 -10.797 1 96 118 LEU B C 1
ATOM 2155 O O . LEU B 1 118 ? -3.633 -2.512 -10.695 1 96 118 LEU B O 1
ATOM 2159 N N . ASP B 1 119 ? -5.434 -2.041 -11.859 1 95.44 119 ASP B N 1
ATOM 2160 C CA . ASP B 1 119 ? -4.695 -1.756 -13.086 1 95.44 119 ASP B CA 1
ATOM 2161 C C . ASP B 1 119 ? -3.844 -0.498 -12.93 1 95.44 119 ASP B C 1
ATOM 2163 O O . ASP B 1 119 ? -2.725 -0.434 -13.445 1 95.44 119 ASP B O 1
ATOM 2167 N N . TYR B 1 120 ? -4.34 0.368 -12.125 1 93.75 120 TYR B N 1
ATOM 2168 C CA . TYR B 1 120 ? -3.611 1.626 -12 1 93.75 120 TYR B CA 1
ATOM 2169 C C . TYR B 1 120 ? -2.812 1.671 -10.703 1 93.75 120 TYR B C 1
ATOM 2171 O O . TYR B 1 120 ? -1.833 2.414 -10.594 1 93.75 120 TYR B O 1
ATOM 2179 N N . GLY B 1 121 ? -3.229 0.91 -9.812 1 96.19 121 GLY B N 1
ATOM 2180 C CA . GLY B 1 121 ? -2.582 0.958 -8.508 1 96.19 121 GLY B CA 1
ATOM 2181 C C . GLY B 1 121 ? -1.619 -0.19 -8.281 1 96.19 121 GLY B C 1
ATOM 2182 O O . GLY B 1 121 ? -0.449 0.029 -7.957 1 96.19 121 GLY B O 1
ATOM 2183 N N . LEU B 1 122 ? -2.033 -1.353 -8.562 1 98.06 122 LEU B N 1
ATOM 2184 C CA . LEU B 1 122 ? -1.256 -2.531 -8.203 1 98.06 122 LEU B CA 1
ATOM 2185 C C . LEU B 1 122 ? -0.368 -2.977 -9.359 1 98.06 122 LEU B C 1
ATOM 2187 O O . LEU B 1 122 ? 0.78 -3.373 -9.148 1 98.06 122 LEU B O 1
ATOM 2191 N N . ARG B 1 123 ? -0.801 -2.867 -10.578 1 98.06 123 ARG B N 1
ATOM 2192 C CA . ARG B 1 123 ? -0.093 -3.396 -11.742 1 98.06 123 ARG B CA 1
ATOM 2193 C C . ARG B 1 123 ? 1.291 -2.77 -11.867 1 98.06 123 ARG B C 1
ATOM 2195 O O . ARG B 1 123 ? 2.279 -3.473 -12.094 1 98.06 123 ARG B O 1
ATOM 2202 N N . PRO B 1 124 ? 1.444 -1.443 -11.656 1 96.94 124 PRO B N 1
ATOM 2203 C CA . PRO B 1 124 ? 2.793 -0.882 -11.75 1 96.94 124 PRO B CA 1
ATOM 2204 C C . PRO B 1 124 ? 3.752 -1.479 -10.719 1 96.94 124 PRO B C 1
ATOM 2206 O O . PRO B 1 124 ? 4.934 -1.676 -11.016 1 96.94 124 PRO B O 1
ATOM 2209 N N . VAL B 1 125 ? 3.291 -1.758 -9.555 1 98.38 125 VAL B N 1
ATOM 2210 C CA . VAL B 1 125 ? 4.102 -2.412 -8.531 1 98.38 125 VAL B CA 1
ATOM 2211 C C . VAL B 1 125 ? 4.539 -3.791 -9.023 1 98.38 125 VAL B C 1
ATOM 2213 O O . VAL B 1 125 ? 5.727 -4.121 -8.992 1 98.38 125 VAL B O 1
ATOM 2216 N N . LEU B 1 126 ? 3.57 -4.559 -9.547 1 98.75 126 LEU B N 1
ATOM 2217 C CA . LEU B 1 126 ? 3.861 -5.906 -10.023 1 98.75 126 LEU B CA 1
ATOM 2218 C C . LEU B 1 126 ? 4.848 -5.871 -11.188 1 98.75 126 LEU B C 1
ATOM 2220 O O . LEU B 1 126 ? 5.777 -6.68 -11.242 1 98.75 126 LEU B O 1
ATOM 2224 N N . MET B 1 127 ? 4.645 -4.902 -12.078 1 98 127 MET B N 1
ATOM 2225 C CA . MET B 1 127 ? 5.516 -4.801 -13.25 1 98 127 MET B CA 1
ATOM 2226 C C . MET B 1 127 ? 6.949 -4.484 -12.836 1 98 127 MET B C 1
ATOM 2228 O O . MET B 1 127 ? 7.898 -4.941 -13.477 1 98 127 MET B O 1
ATOM 2232 N N . SER B 1 128 ? 7.09 -3.756 -11.758 1 97.62 128 SER B N 1
ATOM 2233 C CA . SER B 1 128 ? 8.43 -3.432 -11.273 1 97.62 128 SER B CA 1
ATOM 2234 C C . SER B 1 128 ? 9.148 -4.676 -10.766 1 97.62 128 SER B C 1
ATOM 2236 O O . SER B 1 128 ? 10.367 -4.676 -10.617 1 97.62 128 SER B O 1
ATOM 2238 N N . MET B 1 129 ? 8.43 -5.773 -10.5 1 98.5 129 MET B N 1
ATOM 2239 C CA . MET B 1 129 ? 8.992 -7.004 -9.953 1 98.5 129 MET B CA 1
ATOM 2240 C C . MET B 1 129 ? 9.273 -8.016 -11.055 1 98.5 129 MET B C 1
ATOM 2242 O O . MET B 1 129 ? 9.625 -9.164 -10.781 1 98.5 129 MET B O 1
ATOM 2246 N N . LYS B 1 130 ? 8.984 -7.652 -12.305 1 98.38 130 LYS B N 1
ATOM 2247 C CA . LYS B 1 130 ? 9.391 -8.312 -13.547 1 98.38 130 LYS B CA 1
ATOM 2248 C C . LYS B 1 130 ? 8.664 -9.641 -13.719 1 98.38 130 LYS B C 1
ATOM 2250 O O . LYS B 1 130 ? 9.305 -10.672 -13.961 1 98.38 130 LYS B O 1
ATOM 2255 N N . PRO B 1 131 ? 7.395 -9.648 -13.727 1 98.62 131 PRO B N 1
ATOM 2256 C CA . PRO B 1 131 ? 6.652 -10.875 -14.008 1 98.62 131 PRO B CA 1
ATOM 2257 C C . PRO B 1 131 ? 6.785 -11.336 -15.453 1 98.62 131 PRO B C 1
ATOM 2259 O O . PRO B 1 131 ? 7.113 -10.531 -16.328 1 98.62 131 PRO B O 1
ATOM 2262 N N . ALA B 1 132 ? 6.652 -12.641 -15.648 1 98.12 132 ALA B N 1
ATOM 2263 C CA . ALA B 1 132 ? 6.559 -13.125 -17.016 1 98.12 132 ALA B CA 1
ATOM 2264 C C . ALA B 1 132 ? 5.305 -12.586 -17.703 1 98.12 132 ALA B C 1
ATOM 2266 O O . ALA B 1 132 ? 5.336 -12.25 -18.891 1 98.12 132 ALA B O 1
ATOM 2267 N N . ALA B 1 133 ? 4.227 -12.516 -16.984 1 98.44 133 ALA B N 1
ATOM 2268 C CA . ALA B 1 133 ? 2.957 -11.977 -17.484 1 98.44 133 ALA B CA 1
ATOM 2269 C C . ALA B 1 133 ? 2.031 -11.617 -16.312 1 98.44 133 ALA B C 1
ATOM 2271 O O . ALA B 1 133 ? 2.09 -12.242 -15.258 1 98.44 133 ALA B O 1
ATOM 2272 N N . VAL B 1 134 ? 1.237 -10.609 -16.547 1 98.56 134 VAL B N 1
ATOM 2273 C CA . VAL B 1 134 ? 0.145 -10.273 -15.641 1 98.56 134 VAL B CA 1
ATOM 2274 C C . VAL B 1 134 ? -1.192 -10.445 -16.359 1 98.56 134 VAL B C 1
ATOM 2276 O O . VAL B 1 134 ? -1.46 -9.766 -17.359 1 98.56 134 VAL B O 1
ATOM 2279 N N . ALA B 1 135 ? -1.959 -11.336 -15.828 1 98.38 135 ALA B N 1
ATOM 2280 C CA . ALA B 1 135 ? -3.279 -11.57 -16.406 1 98.38 135 ALA B CA 1
ATOM 2281 C C . ALA B 1 135 ? -4.199 -10.375 -16.172 1 98.38 135 ALA B C 1
ATOM 2283 O O . ALA B 1 135 ? -3.908 -9.508 -15.352 1 98.38 135 ALA B O 1
ATOM 2284 N N . GLU B 1 136 ? -5.285 -10.312 -16.953 1 97.56 136 GLU B N 1
ATOM 2285 C CA . GLU B 1 136 ? -6.305 -9.289 -16.719 1 97.56 136 GLU B CA 1
ATOM 2286 C C . GLU B 1 136 ? -6.832 -9.344 -15.289 1 97.56 136 GLU B C 1
ATOM 2288 O O . GLU B 1 136 ? -7.207 -10.414 -14.805 1 97.56 136 GLU B O 1
ATOM 2293 N N . SER B 1 137 ? -6.801 -8.227 -14.68 1 97.94 137 SER B N 1
ATOM 2294 C CA . SER B 1 137 ? -7.301 -8.148 -13.312 1 97.94 137 SER B CA 1
ATOM 2295 C C . SER B 1 137 ? -8.797 -8.438 -13.25 1 97.94 137 SER B C 1
ATOM 2297 O O . SER B 1 137 ? -9.508 -8.281 -14.242 1 97.94 137 SER B O 1
ATOM 2299 N N . PHE B 1 138 ? -9.242 -8.891 -12.133 1 98.25 138 PHE B N 1
ATOM 2300 C CA . PHE B 1 138 ? -10.664 -9.164 -11.945 1 98.25 138 PHE B CA 1
ATOM 2301 C C . PHE B 1 138 ? -11.156 -8.562 -10.633 1 98.25 138 PHE B C 1
ATOM 2303 O O . PHE B 1 138 ? -10.523 -8.727 -9.586 1 98.25 138 PHE B O 1
ATOM 2310 N N . PHE B 1 139 ? -12.242 -7.852 -10.742 1 98.44 139 PHE B N 1
ATOM 2311 C CA . PHE B 1 139 ? -12.852 -7.164 -9.609 1 98.44 139 PHE B CA 1
ATOM 2312 C C . PHE B 1 139 ? -14.203 -7.773 -9.266 1 98.44 139 PHE B C 1
ATOM 2314 O O . PHE B 1 139 ? -15.047 -7.957 -10.148 1 98.44 139 PHE B O 1
ATOM 2321 N N . VAL B 1 140 ? -14.359 -8.07 -7.961 1 98.19 140 VAL B N 1
ATOM 2322 C CA . VAL B 1 140 ? -15.625 -8.594 -7.469 1 98.19 140 VAL B CA 1
ATOM 2323 C C . VAL B 1 140 ? -16.297 -7.57 -6.555 1 98.19 140 VAL B C 1
ATOM 2325 O O . VAL B 1 140 ? -15.742 -7.199 -5.52 1 98.19 140 VAL B O 1
ATOM 2328 N N . HIS B 1 141 ? -17.453 -7.184 -7.012 1 97.38 141 HIS B N 1
ATOM 2329 C CA . HIS B 1 141 ? -18.234 -6.301 -6.16 1 97.38 141 HIS B CA 1
ATOM 2330 C C . HIS B 1 141 ? -18.797 -7.051 -4.953 1 97.38 141 HIS B C 1
ATOM 2332 O O . HIS B 1 141 ? -19.344 -8.148 -5.098 1 97.38 141 HIS 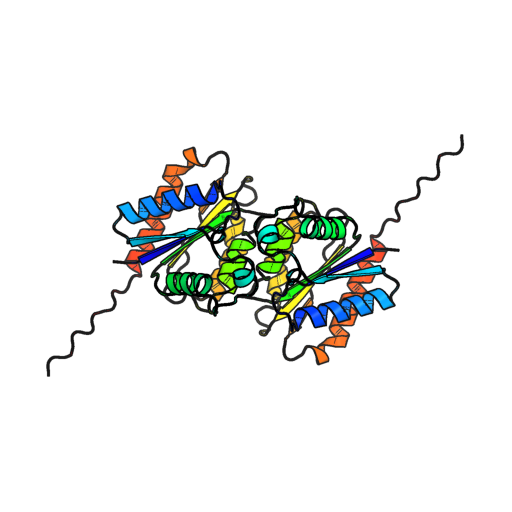B O 1
ATOM 2338 N N . ALA B 1 142 ? -18.75 -6.418 -3.793 1 95.75 142 ALA B N 1
ATOM 2339 C CA . ALA B 1 142 ? -19.062 -7.074 -2.525 1 95.75 142 ALA B CA 1
ATOM 2340 C C . ALA B 1 142 ? -20.5 -7.582 -2.508 1 95.75 142 ALA B C 1
ATOM 2342 O O . ALA B 1 142 ? -20.781 -8.664 -1.985 1 95.75 142 ALA B O 1
ATOM 2343 N N . GLU B 1 143 ? -21.406 -6.898 -3.066 1 94.94 143 GLU B N 1
ATOM 2344 C CA . GLU B 1 143 ? -22.828 -7.25 -3.021 1 94.94 143 GLU B CA 1
ATOM 2345 C C . GLU B 1 143 ? -23.188 -8.219 -4.145 1 94.94 143 GLU B C 1
ATOM 2347 O O . GLU B 1 143 ? -24.328 -8.703 -4.211 1 94.94 143 GLU B O 1
ATOM 2352 N N . ARG B 1 144 ? -22.234 -8.531 -4.984 1 94.44 144 ARG B N 1
ATOM 2353 C CA . ARG B 1 144 ? -22.562 -9.367 -6.141 1 94.44 144 ARG B CA 1
ATOM 2354 C C . ARG B 1 144 ? -21.625 -10.562 -6.227 1 94.44 144 ARG B C 1
ATOM 2356 O O . ARG B 1 144 ? -21.453 -11.148 -7.301 1 94.44 144 ARG B O 1
ATOM 2363 N N . ALA B 1 145 ? -20.984 -10.875 -5.203 1 95.31 145 ALA B N 1
ATOM 2364 C CA . ALA B 1 145 ? -19.938 -11.898 -5.211 1 95.31 145 ALA B CA 1
ATOM 2365 C C . ALA B 1 145 ? -20.484 -13.234 -5.707 1 95.31 145 ALA B C 1
ATOM 2367 O O . ALA B 1 145 ? -19.859 -13.898 -6.539 1 95.31 145 ALA B O 1
ATOM 2368 N N . GLU B 1 146 ? -21.641 -13.641 -5.219 1 93.56 146 GLU B N 1
ATOM 2369 C CA . GLU B 1 146 ? -22.219 -14.906 -5.633 1 93.56 146 GLU B CA 1
ATOM 2370 C C . GLU B 1 146 ? -22.609 -14.875 -7.109 1 93.56 146 GLU B C 1
ATOM 2372 O O . GLU B 1 146 ? -22.375 -15.836 -7.84 1 93.56 146 GLU B O 1
ATOM 2377 N N . ALA B 1 147 ? -23.156 -13.789 -7.504 1 95.56 147 ALA B N 1
ATOM 2378 C CA . ALA B 1 147 ? -23.625 -13.633 -8.875 1 95.56 147 ALA B CA 1
ATOM 2379 C C . ALA B 1 147 ? -22.453 -13.586 -9.852 1 95.56 147 ALA B C 1
ATOM 2381 O O . ALA B 1 147 ? -22.609 -13.914 -11.031 1 95.56 147 ALA B O 1
ATOM 2382 N N . MET B 1 148 ? -21.281 -13.25 -9.344 1 94.88 148 MET B N 1
ATOM 2383 C CA . MET B 1 148 ? -20.125 -13.078 -10.219 1 94.88 148 MET B CA 1
ATOM 2384 C C . MET B 1 148 ? -19.281 -14.352 -10.258 1 94.88 148 MET B C 1
ATOM 2386 O O . MET B 1 148 ? -18.188 -14.359 -10.82 1 94.88 148 MET B O 1
ATOM 2390 N N . GLY B 1 149 ? -19.844 -15.391 -9.711 1 96.31 149 GLY B N 1
ATOM 2391 C CA . GLY B 1 149 ? -19.109 -16.641 -9.625 1 96.31 149 GLY B CA 1
ATOM 2392 C C . GLY B 1 149 ? -18.625 -17.156 -10.977 1 96.31 149 GLY B C 1
ATOM 2393 O O . GLY B 1 149 ? -17.453 -17.5 -11.133 1 96.31 149 GLY B O 1
ATOM 2394 N N . ASP B 1 150 ? -19.469 -17.156 -11.945 1 96.81 150 ASP B N 1
ATOM 2395 C CA . ASP B 1 150 ? -19.125 -17.656 -13.273 1 96.81 150 ASP B CA 1
ATOM 2396 C C . ASP B 1 150 ? -18.062 -16.766 -13.938 1 96.81 150 ASP B C 1
ATOM 2398 O O . ASP B 1 150 ? -17.172 -17.266 -14.625 1 96.81 150 ASP B O 1
ATOM 2402 N N . LEU B 1 151 ? -18.219 -15.508 -13.758 1 97.75 151 LEU B N 1
ATOM 2403 C CA . LEU B 1 151 ? -17.25 -14.578 -14.312 1 97.75 151 LEU B CA 1
ATOM 2404 C C . LEU B 1 151 ? -15.875 -14.781 -13.68 1 97.75 151 LEU B C 1
ATOM 2406 O O . LEU B 1 151 ? -14.859 -14.758 -14.375 1 97.75 151 LEU B O 1
ATOM 2410 N N . LEU B 1 152 ? -15.875 -14.969 -12.398 1 98.19 152 LEU B N 1
ATOM 2411 C CA . LEU B 1 152 ? -14.625 -15.258 -11.695 1 98.19 152 LEU B CA 1
ATOM 2412 C C . LEU B 1 152 ? -14.016 -16.562 -12.203 1 98.19 152 LEU B C 1
ATOM 2414 O O . LEU B 1 152 ? -12.805 -16.641 -12.43 1 98.19 152 LEU B O 1
ATOM 2418 N N . ASP B 1 153 ? -14.844 -17.562 -12.375 1 98.31 153 ASP B N 1
ATOM 2419 C CA . ASP B 1 153 ? -14.359 -18.828 -12.891 1 98.31 153 ASP B CA 1
ATOM 2420 C C . ASP B 1 153 ? -13.719 -18.656 -14.266 1 98.31 153 ASP B C 1
ATOM 2422 O O . ASP B 1 153 ? -12.656 -19.219 -14.539 1 98.31 153 ASP B O 1
ATOM 2426 N N . SER B 1 154 ? -14.352 -17.891 -15.078 1 98.31 154 SER B N 1
ATOM 2427 C CA . SER B 1 154 ? -13.828 -17.641 -16.406 1 98.31 154 SER B CA 1
ATOM 2428 C C . SER B 1 154 ? -12.484 -16.922 -16.344 1 98.31 154 SER B C 1
ATOM 2430 O O . SER B 1 154 ? -11.555 -17.266 -17.062 1 98.31 154 SER B O 1
ATOM 2432 N N . ALA B 1 155 ? -12.391 -15.906 -15.523 1 98.25 155 ALA B N 1
ATOM 2433 C CA . ALA B 1 155 ? -11.133 -15.188 -15.336 1 98.25 155 ALA B CA 1
ATOM 2434 C C . ALA B 1 155 ? -10.039 -16.125 -14.836 1 98.25 155 ALA B C 1
ATOM 2436 O O . ALA B 1 155 ? -8.891 -16.062 -15.297 1 98.25 155 ALA B O 1
ATOM 2437 N N . THR B 1 156 ? -10.391 -16.984 -13.938 1 98.69 156 THR B N 1
ATOM 2438 C CA . THR B 1 156 ? -9.461 -17.953 -13.375 1 98.69 156 THR B CA 1
ATOM 2439 C C . THR B 1 156 ? -8.984 -18.938 -14.438 1 98.69 156 THR B C 1
ATOM 2441 O O . THR B 1 156 ? -7.797 -19.266 -14.5 1 98.69 156 THR B O 1
ATOM 2444 N N . ASP B 1 157 ? -9.867 -19.359 -15.281 1 98.44 157 ASP B N 1
ATOM 2445 C CA . ASP B 1 157 ? -9.516 -20.266 -16.375 1 98.44 157 ASP B CA 1
ATOM 2446 C C . ASP B 1 157 ? -8.539 -19.594 -17.344 1 98.44 157 ASP B C 1
ATOM 2448 O O . ASP B 1 157 ? -7.582 -20.234 -17.797 1 98.44 157 ASP B O 1
ATOM 2452 N N . ARG B 1 158 ? -8.781 -18.359 -17.656 1 98.25 158 ARG B N 1
ATOM 2453 C CA . ARG B 1 158 ? -7.879 -17.641 -18.531 1 98.25 158 ARG B CA 1
ATOM 2454 C C . ARG B 1 15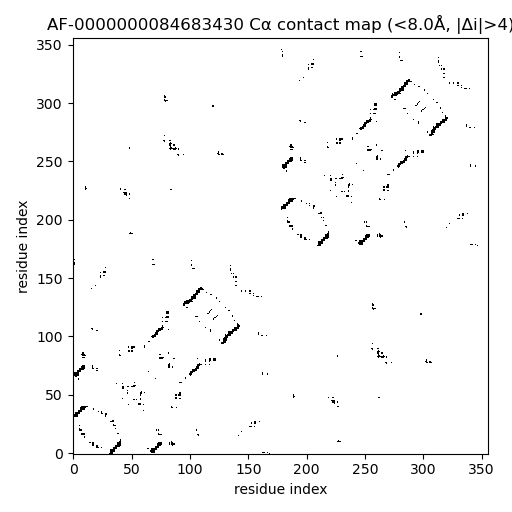8 ? -6.488 -17.516 -17.922 1 98.25 158 ARG B C 1
ATOM 2456 O O . ARG B 1 158 ? -5.48 -17.656 -18.625 1 98.25 158 ARG B O 1
ATOM 2463 N N . PHE B 1 159 ? -6.457 -17.234 -16.688 1 98.62 159 PHE B N 1
ATOM 2464 C CA . PHE B 1 159 ? -5.195 -17.219 -15.961 1 98.62 159 PHE B CA 1
ATOM 2465 C C . PHE B 1 159 ? -4.5 -18.562 -16.031 1 98.62 159 PHE B C 1
ATOM 2467 O O . PHE B 1 159 ? -3.305 -18.641 -16.312 1 98.62 159 PHE B O 1
ATOM 2474 N N . ALA B 1 160 ? -5.223 -19.641 -15.805 1 97.88 160 ALA B N 1
ATOM 2475 C CA . ALA B 1 160 ? -4.66 -20.984 -15.859 1 97.88 160 ALA B CA 1
ATOM 2476 C C . ALA B 1 160 ? -4.082 -21.281 -17.234 1 97.88 160 ALA B C 1
ATOM 2478 O O . ALA B 1 160 ? -3 -21.859 -17.359 1 97.88 160 ALA B O 1
ATOM 2479 N N . GLU B 1 161 ? -4.809 -20.922 -18.219 1 96.94 161 GLU B N 1
ATOM 2480 C CA . GLU B 1 161 ? -4.344 -21.125 -19.594 1 96.94 161 GLU B CA 1
ATOM 2481 C C . GLU B 1 161 ? -3.031 -20.391 -19.844 1 96.94 161 GLU B C 1
ATOM 2483 O O . GLU B 1 161 ? -2.139 -20.922 -20.516 1 96.94 161 GLU B O 1
ATOM 2488 N N . LEU B 1 162 ? -2.961 -19.203 -19.312 1 97.44 162 LEU B N 1
ATOM 2489 C CA . LEU B 1 162 ? -1.739 -18.406 -19.453 1 97.44 162 LEU B CA 1
ATOM 2490 C C . LEU B 1 162 ? -0.581 -19.078 -18.719 1 97.44 162 LEU B C 1
ATOM 2492 O O . LEU B 1 162 ? 0.534 -19.141 -19.25 1 97.44 162 LEU B O 1
ATOM 2496 N N . VAL B 1 163 ? -0.835 -19.562 -17.547 1 97.56 163 VAL B N 1
ATOM 2497 C CA . VAL B 1 163 ? 0.166 -20.266 -16.766 1 97.56 163 VAL B CA 1
ATOM 2498 C C . VAL B 1 163 ? 0.659 -21.5 -17.531 1 97.56 163 VAL B C 1
ATOM 2500 O O . VAL B 1 163 ? 1.866 -21.734 -17.625 1 97.56 163 VAL B O 1
ATOM 2503 N N . GLU B 1 164 ? -0.228 -22.25 -18.094 1 95.12 164 GLU B N 1
ATOM 2504 C CA . GLU B 1 164 ? 0.111 -23.469 -18.844 1 95.12 164 GLU B CA 1
ATOM 2505 C C . GLU B 1 164 ? 0.917 -23.125 -20.094 1 95.12 164 GLU B C 1
ATOM 2507 O O . GLU B 1 164 ? 1.858 -23.844 -20.438 1 95.12 164 GLU B O 1
ATOM 2512 N N . ALA B 1 165 ? 0.552 -22.062 -20.703 1 94.56 165 ALA B N 1
ATOM 2513 C CA . ALA B 1 165 ? 1.215 -21.656 -21.938 1 94.56 165 ALA B CA 1
ATOM 2514 C C . ALA B 1 165 ? 2.65 -21.203 -21.672 1 94.56 165 ALA B C 1
ATOM 2516 O O . ALA B 1 165 ? 3.537 -21.422 -22.5 1 94.56 165 ALA B O 1
ATOM 2517 N N . LEU B 1 166 ? 2.896 -20.688 -20.5 1 93.5 166 LEU B N 1
ATOM 2518 C CA . LEU B 1 166 ? 4.195 -20.078 -20.219 1 93.5 166 LEU B CA 1
ATOM 2519 C C . LEU B 1 166 ? 5.047 -20.984 -19.344 1 93.5 166 LEU B C 1
ATOM 2521 O O . LEU B 1 166 ? 6.238 -20.734 -19.141 1 93.5 166 LEU B O 1
ATOM 2525 N N . HIS B 1 167 ? 4.297 -21.906 -18.859 1 86.12 167 HIS B N 1
ATOM 2526 C CA . HIS B 1 167 ? 5.035 -22.828 -17.984 1 86.12 167 HIS B CA 1
ATOM 2527 C C . HIS B 1 167 ? 6.066 -23.625 -18.781 1 86.12 167 HIS B C 1
ATOM 2529 O O . HIS B 1 167 ? 5.734 -24.266 -19.781 1 86.12 167 HIS B O 1
ATOM 2535 N N . ARG B 1 168 ? 7.34 -23.328 -18.688 1 69.69 168 ARG B N 1
ATOM 2536 C CA . ARG B 1 168 ? 8.445 -24.078 -19.266 1 69.69 168 ARG B CA 1
ATOM 2537 C C . ARG B 1 168 ? 8.945 -25.141 -18.297 1 69.69 168 ARG B C 1
ATOM 2539 O O . ARG B 1 168 ? 9.5 -24.828 -17.25 1 69.69 168 ARG B O 1
ATOM 2546 N N . PRO B 1 169 ? 8.344 -26.375 -18.578 1 60.03 169 PRO B N 1
ATOM 2547 C CA . PRO B 1 169 ? 8.844 -27.406 -17.672 1 60.03 169 PRO B CA 1
ATOM 2548 C C . PRO B 1 169 ? 10.367 -27.406 -17.531 1 60.03 169 PRO B C 1
ATOM 2550 O O . PRO B 1 169 ? 11.062 -26.984 -18.469 1 60.03 169 PRO B O 1
ATOM 2553 N N . ALA B 1 170 ? 10.891 -27.125 -16.328 1 52.69 170 ALA B N 1
ATOM 2554 C CA . ALA B 1 170 ? 12.328 -27.391 -16.203 1 52.69 170 ALA B CA 1
ATOM 2555 C C . ALA B 1 170 ? 12.766 -28.484 -17.172 1 52.69 170 ALA B C 1
ATOM 2557 O O . ALA B 1 170 ? 12.273 -29.609 -17.109 1 52.69 170 ALA B O 1
ATOM 2558 N N . ARG B 1 171 ? 12.883 -28.219 -18.422 1 45.41 171 ARG B N 1
ATOM 2559 C CA . ARG B 1 171 ? 13.531 -29.219 -19.266 1 45.41 171 ARG B CA 1
ATOM 2560 C C . ARG B 1 171 ? 14.578 -30 -18.484 1 45.41 171 ARG B C 1
ATOM 2562 O O . ARG B 1 171 ? 15.539 -29.422 -17.984 1 45.41 171 ARG B O 1
ATOM 2569 N N . ARG B 1 172 ? 14.125 -31 -17.812 1 44.22 172 ARG B N 1
ATOM 2570 C CA . ARG B 1 172 ? 15.109 -31.969 -17.359 1 44.22 172 ARG B CA 1
ATOM 2571 C C . ARG B 1 172 ? 16.25 -32.094 -18.359 1 44.22 172 ARG B C 1
ATOM 2573 O O . ARG B 1 172 ? 16.031 -32.562 -19.5 1 44.22 172 ARG B O 1
ATOM 2580 N N . LEU B 1 173 ? 17.094 -31.125 -18.453 1 45.94 173 LEU B N 1
ATOM 2581 C CA . LEU B 1 173 ? 18.312 -31.359 -19.234 1 45.94 173 LEU B CA 1
ATOM 2582 C C . LEU B 1 173 ? 18.766 -32.812 -19.094 1 45.94 173 LEU B C 1
ATOM 2584 O O . LEU B 1 173 ? 19.109 -33.25 -18 1 45.94 173 LEU B O 1
ATOM 2588 N N . ALA B 1 174 ? 18.266 -33.75 -19.859 1 45.34 174 ALA B N 1
ATOM 2589 C CA . ALA B 1 174 ? 18.828 -35.062 -20.062 1 45.34 174 ALA B CA 1
ATOM 2590 C C . ALA B 1 174 ? 20.344 -35.031 -20.141 1 45.34 174 ALA B C 1
ATOM 2592 O O . ALA B 1 174 ? 20.906 -34.156 -20.844 1 45.34 174 ALA B O 1
ATOM 2593 N N . PRO B 1 175 ? 21.031 -35.438 -19.156 1 50.25 175 PRO B N 1
ATOM 2594 C CA . PRO B 1 175 ? 22.5 -35.531 -19.281 1 50.25 175 PRO B CA 1
ATOM 2595 C C . PRO B 1 175 ? 22.953 -36 -20.656 1 50.25 175 PRO B C 1
ATOM 2597 O O . PRO B 1 175 ? 22.266 -36.812 -21.281 1 50.25 175 PRO B O 1
ATOM 2600 N N . ALA B 1 176 ? 23.453 -35.125 -21.484 1 51.75 176 ALA B N 1
ATOM 2601 C CA . ALA B 1 176 ? 24.062 -35.531 -22.75 1 51.75 176 ALA B CA 1
ATOM 2602 C C . ALA B 1 176 ? 24.719 -36.906 -22.609 1 51.75 176 ALA B C 1
ATOM 2604 O O . ALA B 1 176 ? 25.469 -37.156 -21.656 1 51.75 176 ALA B O 1
ATOM 2605 N N . ALA B 1 177 ? 24.156 -37.906 -23.141 1 53.5 177 ALA B N 1
ATOM 2606 C CA . ALA B 1 177 ? 24.812 -39.219 -23.234 1 53.5 177 ALA B CA 1
ATOM 2607 C C . ALA B 1 177 ? 26.297 -39.062 -23.578 1 53.5 177 ALA B C 1
ATOM 2609 O O . ALA B 1 177 ? 26.656 -38.281 -24.484 1 53.5 177 ALA B O 1
ATOM 2610 N N . ALA B 1 178 ? 27.266 -39.344 -22.766 1 41.78 178 ALA B N 1
ATOM 2611 C CA . ALA B 1 178 ? 28.641 -39.531 -23.25 1 41.78 178 ALA B CA 1
ATOM 2612 C C . ALA B 1 178 ? 28.688 -40.625 -24.328 1 41.78 178 ALA B C 1
ATOM 2614 O O . ALA B 1 178 ? 27.969 -41.625 -24.266 1 41.78 178 ALA B O 1
#

InterPro domains:
  IPR005025 NADPH-dependent FMN reductase-like domain [PF03358] (3-140)
  IPR020048 NADPH-dependent FMN reductase, SsuE [TIGR03567] (3-150)
  IPR029039 Flavoprotein-like superfamily [G3DSA:3.40.50.360] (3-175)
  IPR029039 Flavoprotein-like superfamily [SSF52218] (2-173)
  IPR051814 NAD(P)H-dependent FMN reductase [PTHR43408] (4-168)

Nearest PDB structures (foldseek):
  4ltd-assembly1_A  TM=9.552E-01  e=8.999E-18  EDTA-degrading bacterium BNC1
  4pty-assembly1_D  TM=9.161E-01  e=1.734E-15  Escherichia coli K-12
  6dqo-assembly1_A-2  TM=9.140E-01  e=2.012E-14  Escherichia coli K-12
  6dqp-assembly1_A  TM=9.168E-01  e=6.267E-14  Escherichia coli K-12
  7qw4-assembly10_J  TM=8.174E-01  e=1.626E-09  Paracoccus denitrificans PD1222

Organism: Streptomyces collinus (strain DSM 40733 / Tue 365) (NCBI:txid1214242)

Sequence (356 aa):
MPTILAVSGSPSPVSLTHRVLTRAAERLGARGHLVDVLAVRTLPAAELLAADTSHPGVAAAARRFAEADAVVLATPVYKAGYSGLLKAYLDLLPQFALDGKVVLPLATGGSLAHVLALDYGLRPVLMSMKPAAVAESFFVHAERAEAMGDLLDSATDRFAELVEALHRPARRLAPAAAMPTILAVSGSPSPVSLTHRVLTRAAERLGARGHLVDVLAVRTLPAAELLAADTSHPGVAAAARRFAEADAVVLATPVYKAGYSGLLKAYLDLLPQFALDGKVVLPLATGGSLAHVLALDYGLRPVLMSMKPAAVAESFFVHAERAEAMGDLLDSATDRFAELVEALHRPARRLAPAAA